Protein AF-A0A522X1L7-F1 (afdb_monomer)

Structure (mmCIF, N/CA/C/O backbone):
data_AF-A0A522X1L7-F1
#
_entry.id   AF-A0A522X1L7-F1
#
loop_
_atom_site.group_PDB
_atom_site.id
_atom_site.type_symbol
_atom_site.label_atom_id
_atom_site.label_alt_id
_atom_site.label_comp_id
_atom_site.label_asym_id
_atom_site.label_entity_id
_atom_site.label_seq_id
_atom_site.pdbx_PDB_ins_code
_atom_site.Cartn_x
_atom_site.Cartn_y
_atom_site.Cartn_z
_atom_site.occupancy
_atom_site.B_iso_or_equiv
_atom_site.auth_seq_id
_atom_site.auth_comp_id
_atom_site.auth_asym_id
_atom_site.auth_atom_id
_atom_site.pdbx_PDB_model_num
ATOM 1 N N . MET A 1 1 ? 95.279 57.327 -32.685 1.00 38.91 1 MET A N 1
ATOM 2 C CA . MET A 1 1 ? 94.014 57.671 -33.365 1.00 38.91 1 MET A CA 1
ATOM 3 C C . MET A 1 1 ? 93.630 56.510 -34.274 1.00 38.91 1 MET A C 1
ATOM 5 O O . MET A 1 1 ? 94.029 56.497 -35.423 1.00 38.91 1 MET A O 1
ATOM 9 N N . GLN A 1 2 ? 92.960 55.492 -33.728 1.00 38.50 2 GLN A N 1
ATOM 10 C CA . GLN A 1 2 ? 92.286 54.417 -34.475 1.00 38.50 2 GLN A CA 1
ATOM 11 C C . GLN A 1 2 ? 91.408 53.648 -33.470 1.00 38.50 2 GLN A C 1
ATOM 13 O O . GLN A 1 2 ? 91.740 52.567 -33.009 1.00 38.50 2 GLN A O 1
ATOM 18 N N . VAL A 1 3 ? 90.309 54.286 -33.058 1.00 41.00 3 VAL A N 1
ATOM 19 C CA . VAL A 1 3 ? 89.196 53.665 -32.304 1.00 41.00 3 VAL A CA 1
ATOM 20 C C . VAL A 1 3 ? 87.968 53.550 -33.232 1.00 41.00 3 VAL A C 1
ATOM 22 O O . VAL A 1 3 ? 86.832 53.504 -32.792 1.00 41.00 3 VAL A O 1
ATOM 25 N N . ALA A 1 4 ? 88.178 53.525 -34.553 1.00 45.78 4 ALA A N 1
ATOM 26 C CA . ALA A 1 4 ? 87.103 53.666 -35.540 1.00 45.78 4 ALA A CA 1
ATOM 27 C C . ALA A 1 4 ? 86.711 52.366 -36.278 1.00 45.78 4 ALA A C 1
ATOM 29 O O . ALA A 1 4 ? 85.827 52.420 -37.121 1.00 45.78 4 ALA A O 1
ATOM 30 N N . SER A 1 5 ? 87.320 51.204 -35.993 1.00 51.44 5 SER A N 1
ATOM 31 C CA . SER A 1 5 ? 87.037 49.957 -36.739 1.00 51.44 5 SER A CA 1
ATOM 32 C C . SER A 1 5 ? 86.144 48.940 -36.017 1.00 51.44 5 SER A C 1
ATOM 34 O O . SER A 1 5 ? 85.614 48.047 -36.667 1.00 51.44 5 SER A O 1
ATOM 36 N N . ALA A 1 6 ? 85.925 49.072 -34.703 1.00 44.75 6 ALA A N 1
ATOM 37 C CA . ALA A 1 6 ? 85.001 48.203 -33.963 1.00 44.75 6 ALA A CA 1
ATOM 38 C C . ALA A 1 6 ? 83.532 48.662 -34.075 1.00 44.75 6 ALA A C 1
ATOM 40 O O . ALA A 1 6 ? 82.625 47.841 -33.986 1.00 44.75 6 ALA A O 1
ATOM 41 N N . GLY A 1 7 ? 83.297 49.960 -34.309 1.00 42.00 7 GLY A N 1
ATOM 42 C CA . GLY A 1 7 ? 81.951 50.522 -34.463 1.00 42.00 7 GLY A CA 1
ATOM 43 C C . GLY A 1 7 ? 81.277 50.171 -35.793 1.00 42.00 7 GLY A C 1
ATOM 44 O O . GLY A 1 7 ? 80.068 49.995 -35.816 1.00 42.00 7 GLY A O 1
ATOM 45 N N . ALA A 1 8 ? 82.048 50.009 -36.876 1.00 49.66 8 ALA A N 1
ATOM 46 C CA . ALA A 1 8 ? 81.509 49.688 -38.202 1.00 49.66 8 ALA A CA 1
ATOM 47 C C . ALA A 1 8 ? 81.022 48.230 -38.300 1.00 49.66 8 ALA A C 1
ATOM 49 O O . ALA A 1 8 ? 79.898 47.991 -38.705 1.00 49.66 8 ALA A O 1
ATOM 50 N N . ALA A 1 9 ? 81.807 47.260 -37.814 1.00 49.59 9 ALA A N 1
ATOM 51 C CA . ALA A 1 9 ? 81.417 45.845 -37.838 1.00 49.59 9 ALA A CA 1
ATOM 52 C C . ALA A 1 9 ? 80.253 45.508 -36.881 1.00 49.59 9 ALA A C 1
ATOM 54 O O . ALA A 1 9 ? 79.495 44.574 -37.132 1.00 49.59 9 ALA A O 1
ATOM 55 N N . ALA A 1 10 ? 80.111 46.255 -35.779 1.00 49.34 10 ALA A N 1
ATOM 56 C CA . ALA A 1 10 ? 78.959 46.138 -34.886 1.00 49.34 10 ALA A CA 1
ATOM 57 C C . ALA A 1 10 ? 77.69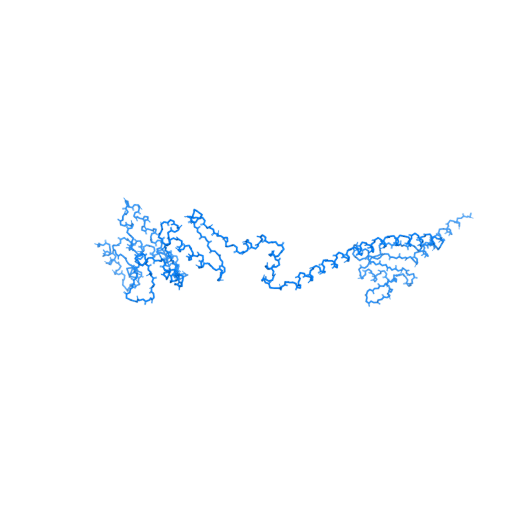8 46.756 -35.511 1.00 49.34 10 ALA A C 1
ATOM 59 O O . ALA A 1 10 ? 76.634 46.154 -35.411 1.00 49.34 10 ALA A O 1
ATOM 60 N N . ALA A 1 11 ? 77.834 47.893 -36.204 1.00 52.69 11 ALA A N 1
ATOM 61 C CA . ALA A 1 11 ? 76.745 48.514 -36.953 1.00 52.69 11 ALA A CA 1
ATOM 62 C C . ALA A 1 11 ? 76.277 47.630 -38.123 1.00 52.69 11 ALA A C 1
ATOM 64 O O . ALA A 1 11 ? 75.082 47.400 -38.242 1.00 52.69 11 ALA A O 1
ATOM 65 N N . ASP A 1 12 ? 77.194 47.036 -38.895 1.00 53.25 12 ASP A N 1
ATOM 66 C CA . ASP A 1 12 ? 76.864 46.136 -40.013 1.00 53.25 12 ASP A CA 1
ATOM 67 C C . ASP A 1 12 ? 76.157 44.849 -39.538 1.00 53.25 12 ASP A C 1
ATOM 69 O O . ASP A 1 12 ? 75.239 44.346 -40.185 1.00 53.25 12 ASP A O 1
ATOM 73 N N . ALA A 1 13 ? 76.555 44.301 -38.383 1.00 53.25 13 ALA A N 1
ATOM 74 C CA . ALA A 1 13 ? 75.902 43.132 -37.790 1.00 53.25 13 ALA A CA 1
ATOM 75 C C . ALA A 1 13 ? 74.529 43.467 -37.180 1.00 53.25 13 ALA A C 1
ATOM 77 O O . ALA A 1 13 ? 73.620 42.635 -37.207 1.00 53.25 13 ALA A O 1
ATOM 78 N N . GLU A 1 14 ? 74.372 44.671 -36.629 1.00 54.31 14 GLU A N 1
ATOM 79 C CA . GLU A 1 14 ? 73.109 45.173 -36.089 1.00 54.31 14 GLU A CA 1
ATOM 80 C C . GLU A 1 14 ? 72.122 45.535 -37.211 1.00 54.31 14 GLU A C 1
ATOM 82 O O . GLU A 1 14 ? 70.938 45.215 -37.103 1.00 54.31 14 GLU A O 1
ATOM 87 N N . GLU A 1 15 ? 72.616 46.077 -38.327 1.00 55.53 15 GLU A N 1
ATOM 88 C CA . GLU A 1 15 ? 71.862 46.355 -39.552 1.00 55.53 15 GLU A CA 1
ATOM 89 C C . GLU A 1 15 ? 71.425 45.055 -40.244 1.00 55.53 15 GLU A C 1
ATOM 91 O O . GLU A 1 15 ? 70.236 44.875 -40.500 1.00 55.53 15 GLU A O 1
ATOM 96 N N . ALA A 1 16 ? 72.317 44.070 -40.400 1.00 56.75 16 ALA A N 1
ATOM 97 C CA . ALA A 1 16 ? 71.961 42.747 -40.927 1.00 56.75 16 ALA A CA 1
ATOM 98 C C . ALA A 1 16 ? 70.971 41.985 -40.017 1.00 56.75 16 ALA A C 1
ATOM 100 O O . ALA A 1 16 ? 70.083 41.271 -40.495 1.00 56.75 16 ALA A O 1
ATOM 101 N N . ALA A 1 17 ? 71.078 42.141 -38.692 1.00 56.12 17 ALA A N 1
ATOM 102 C CA . ALA A 1 17 ? 70.116 41.580 -37.743 1.00 56.12 17 ALA A CA 1
ATOM 103 C C . ALA A 1 17 ? 68.762 42.315 -37.770 1.00 56.12 17 ALA A C 1
ATOM 105 O O . ALA A 1 17 ? 67.723 41.684 -37.550 1.00 56.12 17 ALA A O 1
ATOM 106 N N . ALA A 1 18 ? 68.750 43.624 -38.038 1.00 57.66 18 ALA A N 1
ATOM 107 C CA . ALA A 1 18 ? 67.535 44.407 -38.244 1.00 57.66 18 ALA A CA 1
ATOM 108 C C . ALA A 1 18 ? 66.828 44.004 -39.550 1.00 57.66 18 ALA A C 1
ATOM 110 O O . ALA A 1 18 ? 65.626 43.736 -39.534 1.00 57.66 18 ALA A O 1
ATOM 111 N N . GLU A 1 19 ? 67.577 43.821 -40.638 1.00 56.03 19 GLU A N 1
ATOM 112 C CA . GLU A 1 19 ? 67.065 43.361 -41.935 1.00 56.03 19 GLU A CA 1
ATOM 113 C C . GLU A 1 19 ? 66.496 41.931 -41.857 1.00 56.03 19 GLU A C 1
ATOM 115 O O . GLU A 1 19 ? 65.388 41.653 -42.321 1.00 56.03 19 GLU A O 1
ATOM 120 N N . ALA A 1 20 ? 67.183 41.018 -41.157 1.00 56.69 20 ALA A N 1
ATOM 121 C CA . ALA A 1 20 ? 66.689 39.659 -40.918 1.00 56.69 20 ALA A CA 1
ATOM 122 C C . ALA A 1 20 ? 65.401 39.628 -40.069 1.00 56.69 20 ALA A C 1
ATOM 124 O O . ALA A 1 20 ? 64.564 38.733 -40.223 1.00 56.69 20 ALA A O 1
ATOM 125 N N . ARG A 1 21 ? 65.209 40.610 -39.176 1.00 57.25 21 ARG A N 1
ATOM 126 C CA . ARG A 1 21 ? 63.968 40.779 -38.402 1.00 57.25 21 ARG A CA 1
ATOM 127 C C . ARG A 1 21 ? 62.838 41.350 -39.253 1.00 57.25 21 ARG A C 1
ATOM 129 O O . ARG A 1 21 ? 61.688 40.973 -39.000 1.00 57.25 21 ARG A O 1
ATOM 136 N N . ALA A 1 22 ? 63.147 42.193 -40.239 1.00 55.69 22 ALA A N 1
ATOM 137 C CA . ALA A 1 22 ? 62.169 42.870 -41.082 1.00 55.69 22 ALA A CA 1
ATOM 138 C C . ALA A 1 22 ? 61.322 41.899 -41.915 1.00 55.69 22 ALA A C 1
ATOM 140 O O . ALA A 1 22 ? 60.156 42.195 -42.129 1.00 55.69 22 ALA A O 1
ATOM 141 N N . HIS A 1 23 ? 61.851 40.732 -42.315 1.00 56.19 23 HIS A N 1
ATOM 142 C CA . HIS A 1 23 ? 61.155 39.762 -43.189 1.00 56.19 23 HIS A CA 1
ATOM 143 C C . HIS A 1 23 ? 60.874 38.396 -42.533 1.00 56.19 23 HIS A C 1
ATOM 145 O O . HIS A 1 23 ? 60.572 37.406 -43.201 1.00 56.19 23 HIS A O 1
ATOM 151 N N . ALA A 1 24 ? 60.994 38.313 -41.210 1.00 65.56 24 ALA A N 1
ATOM 152 C CA . ALA A 1 24 ? 60.848 37.061 -40.477 1.00 65.56 24 ALA A CA 1
ATOM 153 C C . ALA A 1 24 ? 59.374 36.704 -40.192 1.00 65.56 24 ALA A C 1
ATOM 155 O O . ALA A 1 24 ? 58.547 37.568 -39.878 1.00 65.56 24 ALA A O 1
ATOM 156 N N . ALA A 1 25 ? 59.057 35.407 -40.215 1.00 71.31 25 ALA A N 1
ATOM 157 C CA . ALA A 1 25 ? 57.752 34.918 -39.783 1.00 71.31 25 ALA A CA 1
ATOM 158 C C . ALA A 1 25 ? 57.596 35.088 -38.260 1.00 71.31 25 ALA A C 1
ATOM 160 O O . ALA A 1 25 ? 58.555 34.976 -37.487 1.00 71.31 25 ALA A O 1
ATOM 161 N N . ARG A 1 26 ? 56.374 35.390 -37.822 1.00 75.19 26 ARG A N 1
ATOM 162 C CA . ARG A 1 26 ? 55.978 35.575 -36.424 1.00 75.19 26 ARG A CA 1
ATOM 163 C C . ARG A 1 26 ? 54.955 34.523 -36.054 1.00 75.19 26 ARG A C 1
ATOM 165 O O . ARG A 1 26 ? 53.934 34.387 -36.727 1.00 75.19 26 ARG A O 1
ATOM 172 N N . PHE A 1 27 ? 55.215 33.818 -34.961 1.00 72.81 27 PHE A N 1
ATOM 173 C CA . PHE A 1 27 ? 54.229 32.929 -34.362 1.00 72.81 27 PHE A CA 1
ATOM 174 C C . PHE A 1 27 ? 53.376 33.742 -33.395 1.00 72.81 27 PHE A C 1
ATOM 176 O O . PHE A 1 27 ? 53.899 34.362 -32.465 1.00 72.81 27 PHE A O 1
ATOM 183 N N . LEU A 1 28 ? 52.076 33.797 -33.663 1.00 75.25 28 LEU A N 1
ATOM 184 C CA . LEU A 1 28 ? 51.112 34.535 -32.865 1.00 75.25 28 LEU A CA 1
ATOM 185 C C . LEU A 1 28 ? 50.310 33.559 -32.006 1.00 75.25 28 LEU A C 1
ATOM 187 O O . LEU A 1 28 ? 49.754 32.565 -32.489 1.00 75.25 28 LEU A O 1
ATOM 191 N N . ARG A 1 29 ? 50.208 33.886 -30.721 1.00 76.69 29 ARG A N 1
ATOM 192 C CA . ARG A 1 29 ? 49.367 33.171 -29.766 1.00 76.69 29 ARG A CA 1
ATOM 193 C C . ARG A 1 29 ? 48.167 33.992 -29.366 1.00 76.69 29 ARG A C 1
ATOM 195 O O . ARG A 1 29 ? 48.248 35.212 -29.223 1.00 76.69 29 ARG A O 1
ATOM 202 N N . ARG A 1 30 ? 47.078 33.284 -29.095 1.00 75.44 30 ARG A N 1
ATOM 203 C CA . ARG A 1 30 ? 45.911 33.822 -28.405 1.00 75.44 30 ARG A CA 1
ATOM 204 C C . ARG A 1 30 ? 45.761 33.032 -27.113 1.00 75.44 30 ARG A C 1
ATOM 206 O O . ARG A 1 30 ? 45.707 31.804 -27.135 1.00 75.44 30 ARG A O 1
ATOM 213 N N . SER A 1 31 ? 45.757 33.716 -25.969 1.00 69.75 31 SER A N 1
ATOM 214 C CA . SER A 1 31 ? 45.885 33.057 -24.657 1.00 69.75 31 SER A CA 1
ATOM 215 C C . SER A 1 31 ? 47.160 32.183 -24.584 1.00 69.75 31 SER A C 1
ATOM 217 O O . SER A 1 31 ? 48.250 32.700 -24.833 1.00 69.75 31 SER A O 1
ATOM 219 N N . ARG A 1 32 ? 47.067 30.893 -24.234 1.00 61.28 32 ARG A N 1
ATOM 220 C CA . ARG A 1 32 ? 48.214 29.978 -24.046 1.00 61.28 32 ARG A CA 1
ATOM 221 C C . ARG A 1 32 ? 48.593 29.138 -25.271 1.00 61.28 32 ARG A C 1
ATOM 223 O O . ARG A 1 32 ? 49.530 28.354 -25.169 1.00 61.28 32 ARG A O 1
ATOM 230 N N . HIS A 1 33 ? 47.879 29.260 -26.392 1.00 62.06 33 HIS A N 1
ATOM 231 C CA . HIS A 1 33 ? 48.118 28.416 -27.563 1.00 62.06 33 HIS A CA 1
ATOM 232 C C . HIS A 1 33 ? 48.580 29.244 -28.760 1.00 62.06 33 HIS A C 1
ATOM 234 O O . HIS A 1 33 ? 47.872 30.176 -29.166 1.00 62.06 33 HIS A O 1
ATOM 240 N N . PRO A 1 34 ? 49.728 28.903 -29.361 1.00 69.31 34 PRO A N 1
ATOM 241 C CA . PRO A 1 34 ? 50.092 29.475 -30.632 1.00 69.31 34 PRO A CA 1
ATOM 242 C C . PRO A 1 34 ? 49.325 28.782 -31.754 1.00 69.31 34 PRO A C 1
ATOM 244 O O . PRO A 1 34 ? 49.450 27.579 -31.981 1.00 69.31 34 PRO A O 1
ATOM 247 N N . ILE A 1 35 ? 48.492 29.555 -32.434 1.00 76.88 35 ILE A N 1
ATOM 248 C CA . ILE A 1 35 ? 47.518 29.038 -33.403 1.00 76.88 35 ILE A CA 1
ATOM 249 C C . ILE A 1 35 ? 47.559 29.805 -34.723 1.00 76.88 35 ILE A C 1
ATOM 251 O O . ILE A 1 35 ? 46.741 29.553 -35.604 1.00 76.88 35 ILE A O 1
ATOM 255 N N . HIS A 1 36 ? 48.467 30.776 -34.856 1.00 79.94 36 HIS A N 1
ATOM 256 C CA . HIS A 1 36 ? 48.463 31.685 -35.988 1.00 79.94 36 HIS A CA 1
ATOM 257 C C . HIS A 1 36 ? 49.869 32.142 -36.383 1.00 79.94 36 HIS A C 1
ATOM 259 O O . HIS A 1 36 ? 50.787 32.170 -35.564 1.00 79.94 36 HIS A O 1
ATOM 265 N N . VAL A 1 37 ? 50.039 32.493 -37.656 1.00 80.44 37 VAL A N 1
ATOM 266 C CA . VAL A 1 37 ? 51.308 32.941 -38.239 1.00 80.44 37 VAL A CA 1
ATOM 267 C C . VAL A 1 37 ? 51.064 34.230 -39.005 1.00 80.44 37 VAL A C 1
ATOM 269 O O . VAL A 1 37 ? 50.071 34.352 -39.717 1.00 80.44 37 VAL A O 1
ATOM 272 N N . GLY A 1 38 ? 51.998 35.166 -38.893 1.00 81.75 38 GLY A N 1
ATOM 273 C CA . GLY A 1 38 ? 52.044 36.342 -39.749 1.00 81.75 38 GLY A CA 1
ATOM 274 C C . GLY A 1 38 ? 53.469 36.692 -40.146 1.00 81.75 38 GLY A C 1
ATOM 275 O O . GLY A 1 38 ? 54.428 36.156 -39.593 1.00 81.75 38 GLY A O 1
ATOM 276 N N . VAL A 1 39 ? 53.616 37.587 -41.111 1.00 80.00 39 VAL A N 1
ATOM 277 C CA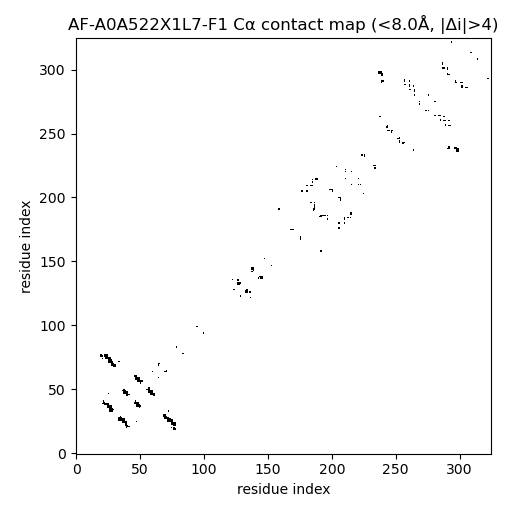 . VAL A 1 39 ? 54.911 38.107 -41.555 1.00 80.00 39 VAL A CA 1
ATOM 278 C C . VAL A 1 39 ? 55.069 39.499 -40.974 1.00 80.00 39 VAL A C 1
ATOM 280 O O . VAL A 1 39 ? 54.171 40.328 -41.106 1.00 80.00 39 VAL A O 1
ATOM 283 N N . TRP A 1 40 ? 56.177 39.754 -40.283 1.00 81.06 40 TRP A N 1
ATOM 284 C CA . TRP A 1 40 ? 56.472 41.118 -39.858 1.00 81.06 40 TRP A CA 1
ATOM 285 C C . TRP A 1 40 ? 56.821 41.959 -41.081 1.00 81.06 40 TRP A C 1
ATOM 287 O O . TRP A 1 40 ? 57.516 41.468 -41.961 1.00 81.06 40 TRP A O 1
ATOM 297 N N . LEU A 1 41 ? 56.339 43.195 -41.129 1.00 78.06 41 LEU A N 1
ATOM 298 C CA . LEU A 1 41 ? 56.748 44.192 -42.108 1.00 78.06 41 LEU A CA 1
ATOM 299 C C . LEU A 1 41 ? 57.194 45.435 -41.352 1.00 78.06 41 LEU A C 1
ATOM 301 O O . LEU A 1 41 ? 56.471 45.926 -40.480 1.00 78.06 41 LEU A O 1
ATOM 305 N N . ASP A 1 42 ? 58.365 45.954 -41.704 1.00 75.62 42 ASP A N 1
ATOM 306 C CA . ASP A 1 42 ? 58.888 47.194 -41.138 1.00 75.62 42 ASP A CA 1
ATOM 307 C C . ASP A 1 42 ? 58.360 48.417 -41.906 1.00 75.62 42 ASP A C 1
ATOM 309 O O . ASP A 1 42 ? 59.088 49.133 -42.586 1.00 75.62 42 ASP A O 1
ATOM 313 N N . VAL A 1 43 ? 57.038 48.600 -41.863 1.00 69.88 43 VAL A N 1
ATOM 314 C CA . VAL A 1 43 ? 56.327 49.708 -42.518 1.00 69.88 43 VAL A CA 1
ATOM 315 C C . VAL A 1 43 ? 55.657 50.559 -41.440 1.00 69.88 43 VAL A C 1
ATOM 317 O O . VAL A 1 43 ? 54.993 50.022 -40.553 1.00 69.88 43 VAL A O 1
ATOM 320 N N . ASP A 1 44 ? 55.859 51.879 -41.486 1.00 68.19 44 ASP A N 1
ATOM 321 C CA . ASP A 1 44 ? 55.256 52.880 -40.587 1.00 68.19 44 ASP A CA 1
ATOM 322 C C . ASP A 1 44 ? 55.400 52.584 -39.078 1.00 68.19 44 ASP A C 1
ATOM 324 O O . ASP A 1 44 ? 54.486 52.805 -38.272 1.00 68.19 44 ASP A O 1
ATOM 328 N N . GLY A 1 45 ? 56.576 52.093 -38.675 1.00 70.12 45 GLY A N 1
ATOM 329 C CA . GLY A 1 45 ? 56.892 51.739 -37.285 1.00 70.12 45 GLY A CA 1
ATOM 330 C C . GLY A 1 45 ? 56.609 50.278 -36.923 1.00 70.12 45 GLY A C 1
ATOM 331 O O . GLY A 1 45 ? 56.680 49.924 -35.745 1.00 70.12 45 GLY A O 1
ATOM 332 N N . GLY A 1 46 ? 56.313 49.443 -37.922 1.00 80.44 46 GLY A N 1
ATOM 333 C CA . GLY A 1 46 ? 56.329 47.992 -37.814 1.00 80.44 46 GLY A CA 1
ATOM 334 C C . GLY A 1 46 ? 54.990 47.360 -37.431 1.00 80.44 46 GLY A C 1
ATOM 335 O O . GLY A 1 46 ? 54.247 47.845 -36.571 1.00 80.44 46 GLY A O 1
ATOM 336 N N . GLY A 1 47 ? 54.681 46.230 -38.062 1.00 81.75 47 GLY A N 1
ATOM 337 C CA . GLY A 1 47 ? 53.472 45.460 -37.784 1.00 81.75 47 GLY A CA 1
ATOM 338 C C . GLY A 1 47 ? 53.496 44.077 -38.419 1.00 81.75 47 GLY A C 1
ATOM 339 O O . GLY A 1 47 ? 54.453 43.698 -39.089 1.00 81.75 47 GLY A O 1
ATOM 340 N N . VAL A 1 48 ? 52.439 43.301 -38.199 1.00 86.31 48 VAL A N 1
ATOM 341 C CA . VAL A 1 48 ? 52.296 41.950 -38.744 1.00 86.31 48 VAL A CA 1
ATOM 342 C C . VAL A 1 48 ? 51.232 41.947 -39.834 1.00 86.31 48 VAL A C 1
ATOM 344 O O . VAL A 1 48 ? 50.079 42.305 -39.596 1.00 86.31 48 VAL A O 1
ATOM 347 N N . LEU A 1 49 ? 51.619 41.491 -41.022 1.00 84.19 49 LEU A N 1
ATOM 348 C CA . LEU A 1 49 ? 50.705 41.100 -42.083 1.00 84.19 49 LEU A CA 1
ATOM 349 C C . LEU A 1 49 ? 50.281 39.645 -41.852 1.00 84.19 49 LEU A C 1
ATOM 351 O O . LEU A 1 49 ? 51.121 38.743 -41.834 1.00 84.19 49 LEU A O 1
ATOM 355 N N . HIS A 1 50 ? 48.991 39.398 -41.656 1.00 85.50 50 HIS A N 1
ATOM 356 C CA . HIS A 1 50 ? 48.466 38.056 -41.406 1.00 85.50 50 HIS A CA 1
ATOM 357 C C . HIS A 1 50 ? 47.047 37.899 -41.959 1.00 85.50 50 HIS A C 1
ATOM 359 O O . HIS A 1 50 ? 46.414 38.873 -42.357 1.00 85.50 50 HIS A O 1
ATOM 365 N N . CYS A 1 51 ? 46.550 36.665 -42.033 1.00 80.25 51 CYS A N 1
ATOM 366 C CA . CYS A 1 51 ? 45.211 36.395 -42.554 1.00 80.25 51 CYS A CA 1
ATOM 367 C C . CYS A 1 51 ? 44.222 36.233 -41.397 1.00 80.25 51 CYS A C 1
ATOM 369 O O . CYS A 1 51 ? 44.262 35.234 -40.687 1.00 80.25 51 CYS A O 1
ATOM 371 N N . ALA A 1 52 ? 43.330 37.195 -41.197 1.00 76.19 52 ALA A N 1
ATOM 372 C CA . ALA A 1 52 ? 42.294 37.115 -40.178 1.00 76.19 52 ALA A CA 1
ATOM 373 C C . ALA A 1 52 ? 41.026 36.457 -40.744 1.00 76.19 52 ALA A C 1
ATOM 375 O O . ALA A 1 52 ? 40.544 36.811 -41.823 1.00 76.19 52 ALA A O 1
ATOM 376 N N . GLU A 1 53 ? 40.465 35.504 -39.999 1.00 68.00 53 GLU A N 1
ATOM 377 C CA . GLU A 1 53 ? 39.220 34.829 -40.370 1.00 68.00 53 GLU A CA 1
ATOM 378 C C . GLU A 1 53 ? 38.088 35.852 -40.574 1.00 68.00 53 GLU A C 1
ATOM 380 O O . GLU A 1 53 ? 37.866 36.730 -39.741 1.00 68.00 53 GLU A O 1
ATOM 385 N N . GLY A 1 54 ? 37.411 35.777 -41.723 1.00 75.06 54 GLY A N 1
ATOM 386 C CA . GLY A 1 54 ? 36.346 36.703 -42.124 1.00 75.06 54 GLY A CA 1
ATOM 387 C C . GLY A 1 54 ? 36.810 38.027 -42.749 1.00 75.06 54 GLY A C 1
ATOM 388 O O . GLY A 1 54 ? 36.076 38.581 -43.561 1.00 75.06 54 GLY A O 1
ATOM 389 N N . ALA A 1 55 ? 38.017 38.515 -42.440 1.00 75.56 55 ALA A N 1
ATOM 390 C CA . ALA A 1 55 ? 38.543 39.786 -42.961 1.00 75.56 55 ALA A CA 1
ATOM 391 C C . ALA A 1 55 ? 39.595 39.621 -44.075 1.00 75.56 55 ALA A C 1
ATOM 393 O O . ALA A 1 55 ? 39.870 40.569 -44.809 1.00 75.56 55 ALA A O 1
ATOM 394 N N . GLY A 1 56 ? 40.173 38.426 -44.225 1.00 79.06 56 GLY A N 1
ATOM 395 C CA . GLY A 1 56 ? 41.224 38.161 -45.207 1.00 79.06 56 GLY A CA 1
ATOM 396 C C . GLY A 1 56 ? 42.587 38.689 -44.753 1.00 79.06 56 GLY A C 1
ATOM 397 O O . GLY A 1 56 ? 42.914 38.652 -43.569 1.00 79.06 56 GLY A O 1
ATOM 398 N N . VAL A 1 57 ? 43.416 39.143 -45.696 1.00 80.38 57 VAL A N 1
ATOM 399 C CA . VAL A 1 57 ? 44.775 39.622 -45.400 1.00 80.38 57 VAL A CA 1
ATOM 400 C C . VAL A 1 57 ? 44.713 41.016 -44.782 1.00 80.38 57 VAL A C 1
ATOM 402 O O . VAL A 1 57 ? 44.256 41.964 -45.415 1.00 80.38 57 VAL A O 1
ATOM 405 N N . VAL A 1 58 ? 45.202 41.138 -43.552 1.00 84.94 58 VAL A N 1
ATOM 406 C CA . VAL A 1 58 ? 45.192 42.377 -42.774 1.00 84.94 58 VAL A CA 1
ATOM 407 C C . VAL A 1 58 ? 46.590 42.697 -42.258 1.00 84.94 58 VAL A C 1
ATOM 409 O O . VAL A 1 58 ? 47.356 41.807 -41.888 1.00 84.94 58 VAL A O 1
ATOM 412 N N . PHE A 1 59 ? 46.918 43.987 -42.224 1.00 86.75 59 PHE A N 1
ATOM 413 C CA . PHE A 1 59 ? 48.113 44.498 -41.562 1.00 86.75 59 PHE A CA 1
ATOM 414 C C . PHE A 1 59 ? 47.715 45.114 -40.224 1.00 86.75 59 PHE A C 1
ATOM 416 O O . PHE A 1 59 ? 46.859 45.999 -40.175 1.00 86.75 59 PHE A O 1
ATOM 423 N N . GLN A 1 60 ? 48.324 44.645 -39.139 1.00 86.88 60 GLN A N 1
ATOM 424 C CA . GLN A 1 60 ? 48.065 45.152 -37.798 1.00 86.88 60 GLN A CA 1
ATOM 425 C C . GLN A 1 60 ? 49.371 45.522 -37.102 1.00 86.88 60 GLN A C 1
ATOM 427 O O . GLN A 1 60 ? 50.321 44.741 -37.060 1.00 86.88 60 GLN A O 1
ATOM 432 N N . ARG A 1 61 ? 49.399 46.715 -36.510 1.00 86.44 61 ARG A N 1
ATOM 433 C CA . ARG A 1 61 ? 50.484 47.149 -35.626 1.00 86.44 61 ARG A CA 1
ATOM 434 C C . ARG A 1 61 ? 50.449 46.356 -34.313 1.00 86.44 61 ARG A C 1
ATOM 436 O O . ARG A 1 61 ? 49.419 45.794 -33.938 1.00 86.44 61 ARG A O 1
ATOM 443 N N . SER A 1 62 ? 51.575 46.304 -33.604 1.00 81.50 62 SER A N 1
ATOM 444 C CA . SER A 1 62 ? 51.722 45.514 -32.367 1.00 81.50 62 SER A CA 1
ATOM 445 C C . SER A 1 62 ? 50.709 45.866 -31.272 1.00 81.50 62 SER A C 1
ATOM 447 O O . SER A 1 62 ? 50.239 44.984 -30.555 1.00 81.50 62 SER A O 1
ATOM 449 N N . ASP A 1 63 ? 50.353 47.142 -31.155 1.00 82.44 63 ASP A N 1
ATOM 450 C CA . ASP A 1 63 ? 49.330 47.651 -30.239 1.00 82.44 63 ASP A CA 1
ATOM 451 C C . ASP A 1 63 ? 47.925 47.157 -30.618 1.00 82.44 63 ASP A C 1
ATOM 453 O O . ASP A 1 63 ? 47.191 46.648 -29.768 1.00 82.44 63 ASP A O 1
ATOM 457 N N . ALA A 1 64 ? 47.579 47.217 -31.905 1.00 82.75 64 ALA A N 1
ATOM 458 C CA . ALA A 1 64 ? 46.323 46.692 -32.430 1.00 82.75 64 ALA A CA 1
ATOM 459 C C . ALA A 1 64 ? 46.222 45.161 -32.287 1.00 82.75 64 ALA A C 1
ATOM 461 O O . ALA A 1 64 ? 45.155 44.643 -31.956 1.00 82.75 64 ALA A O 1
ATOM 462 N N . LEU A 1 65 ? 47.322 44.424 -32.474 1.00 82.81 65 LEU A N 1
ATOM 463 C CA . LEU A 1 65 ? 47.376 42.975 -32.239 1.00 82.81 65 LEU A CA 1
ATOM 464 C C . LEU A 1 65 ? 47.099 42.633 -30.772 1.00 82.81 65 LEU A C 1
ATOM 466 O O . LEU A 1 65 ? 46.265 41.770 -30.488 1.00 82.81 65 LEU A O 1
ATOM 470 N N . ALA A 1 66 ? 47.749 43.345 -29.847 1.00 80.81 66 ALA A N 1
ATOM 471 C CA . ALA A 1 66 ? 47.569 43.150 -28.412 1.00 80.81 66 ALA A CA 1
ATOM 472 C C . ALA A 1 66 ? 46.128 43.438 -27.964 1.00 80.81 66 ALA A C 1
ATOM 474 O O . ALA A 1 66 ? 45.550 42.649 -27.215 1.00 80.81 66 ALA A O 1
ATOM 475 N N . LEU A 1 67 ? 45.514 44.511 -28.479 1.00 82.12 67 LEU A N 1
ATOM 476 C CA . LEU A 1 67 ? 44.102 44.843 -28.242 1.00 82.12 67 LEU A CA 1
ATOM 477 C C . LEU A 1 67 ? 43.147 43.743 -28.732 1.00 82.12 67 LEU A C 1
ATOM 479 O O . LEU A 1 67 ? 42.130 43.480 -28.096 1.00 82.12 67 LEU A O 1
ATOM 483 N N . ASN A 1 68 ? 43.501 43.049 -29.815 1.00 77.31 68 ASN A N 1
ATOM 484 C CA . ASN A 1 68 ? 42.747 41.905 -30.336 1.00 77.31 68 ASN A CA 1
ATOM 485 C C . ASN A 1 68 ? 43.092 40.568 -29.640 1.00 77.31 68 ASN A C 1
ATOM 487 O O . ASN A 1 68 ? 42.609 39.499 -30.033 1.00 77.31 68 ASN A O 1
ATOM 491 N N . GLY A 1 69 ? 43.888 40.617 -28.567 1.00 78.44 69 GLY A N 1
ATOM 492 C CA . GLY A 1 69 ? 44.242 39.471 -27.731 1.00 78.44 69 GLY A CA 1
ATOM 493 C C . GLY A 1 69 ? 45.366 38.599 -28.292 1.00 78.44 69 GLY A C 1
ATOM 494 O O . GLY A 1 69 ? 45.552 37.477 -27.812 1.00 78.44 69 GLY A O 1
ATOM 495 N N . TRP A 1 70 ? 46.099 39.089 -29.293 1.00 82.56 70 TRP A N 1
ATOM 496 C CA . TRP A 1 70 ? 47.256 38.409 -29.865 1.00 82.56 70 TRP A CA 1
ATOM 497 C C . TRP A 1 70 ? 48.545 38.821 -29.164 1.00 82.56 70 TRP A C 1
ATOM 499 O O . TRP A 1 70 ? 48.767 39.989 -28.856 1.00 82.56 70 TRP A O 1
ATOM 509 N N . ALA A 1 71 ? 49.432 37.855 -28.955 1.00 79.56 71 ALA A N 1
ATOM 510 C CA . ALA A 1 71 ? 50.799 38.099 -28.518 1.00 79.56 71 ALA A CA 1
ATOM 511 C C . ALA A 1 71 ? 51.781 37.403 -29.463 1.00 79.56 71 ALA A 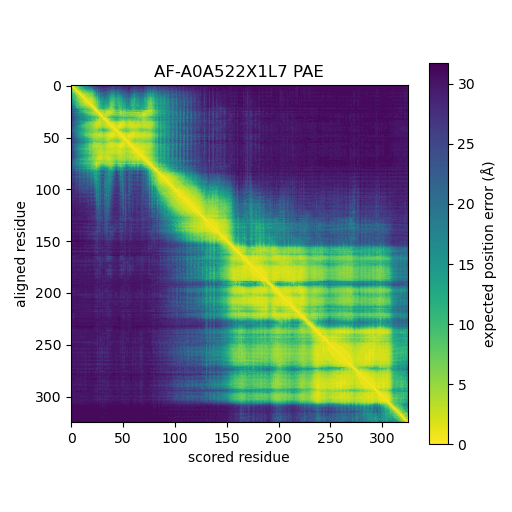C 1
ATOM 513 O O . ALA A 1 71 ? 51.529 36.288 -29.919 1.00 79.56 71 ALA A O 1
ATOM 514 N N . ILE A 1 72 ? 52.909 38.054 -29.742 1.00 80.25 72 ILE A N 1
ATOM 515 C CA . ILE A 1 72 ? 53.999 37.478 -30.533 1.00 80.25 72 ILE A CA 1
ATOM 516 C C . ILE A 1 72 ? 54.814 36.565 -29.611 1.00 80.25 72 ILE A C 1
ATOM 518 O O . ILE A 1 72 ? 55.361 37.028 -28.613 1.00 80.25 72 ILE A O 1
ATOM 522 N N . GLU A 1 73 ? 54.862 35.270 -29.918 1.00 76.06 73 GLU A N 1
ATOM 523 C CA . GLU A 1 73 ? 55.534 34.257 -29.091 1.00 76.06 73 GLU A CA 1
ATOM 524 C C . GLU A 1 73 ? 56.980 33.998 -29.533 1.00 76.06 73 GLU A C 1
ATOM 526 O O . GLU A 1 73 ? 57.835 33.702 -28.703 1.00 76.06 73 GLU A O 1
ATOM 531 N N . GLY A 1 74 ? 57.283 34.157 -30.824 1.00 68.75 74 GLY A N 1
ATOM 532 C CA . GLY A 1 74 ? 58.620 33.889 -31.350 1.00 68.75 74 GLY A CA 1
ATOM 533 C C . GLY A 1 74 ? 58.870 34.458 -32.745 1.00 68.75 74 GLY A C 1
ATOM 534 O O . GLY A 1 74 ? 57.937 34.769 -33.494 1.00 68.75 74 GLY A O 1
ATOM 535 N N . PHE A 1 75 ? 60.158 34.581 -33.072 1.00 72.81 75 PHE A N 1
ATOM 536 C CA . PHE A 1 75 ? 60.688 35.137 -34.317 1.00 72.81 75 PHE A CA 1
ATOM 537 C C . PHE A 1 75 ? 61.421 34.037 -35.087 1.00 72.81 75 PHE A C 1
ATOM 539 O O . PHE A 1 75 ? 62.328 33.413 -34.540 1.00 72.81 75 PHE A O 1
ATOM 546 N N . TYR A 1 76 ? 61.051 33.824 -36.351 1.00 70.50 76 TYR A N 1
ATOM 547 C CA . TYR A 1 76 ? 61.675 32.818 -37.212 1.00 70.50 76 TYR A CA 1
ATOM 548 C C . TYR A 1 76 ? 62.281 33.496 -38.445 1.00 70.50 76 TYR A C 1
ATOM 550 O O . TYR A 1 76 ? 61.522 33.946 -39.312 1.00 70.50 76 TYR A O 1
ATOM 558 N N . PRO A 1 77 ? 63.620 33.622 -38.521 1.00 60.41 77 PRO A N 1
ATOM 559 C CA . PRO A 1 77 ? 64.272 34.255 -39.657 1.00 60.41 77 PRO A CA 1
ATOM 560 C C . PRO A 1 77 ? 64.059 33.442 -40.940 1.00 60.41 77 PRO A C 1
ATOM 562 O O . PRO A 1 77 ? 63.924 32.214 -40.871 1.00 60.41 77 PRO A O 1
ATOM 565 N N . PRO A 1 78 ? 64.021 34.103 -42.111 1.00 60.19 78 PRO A N 1
ATOM 566 C CA . PRO A 1 78 ? 64.041 33.394 -43.380 1.00 60.19 78 PRO A CA 1
ATOM 567 C C . PRO A 1 78 ? 65.304 32.529 -43.463 1.00 60.19 78 PRO A C 1
ATOM 569 O O . PRO A 1 78 ? 66.392 32.946 -43.066 1.00 60.19 78 PRO A O 1
ATOM 572 N N . VAL A 1 79 ? 65.148 31.299 -43.950 1.00 60.56 79 VAL A N 1
ATOM 573 C CA . VAL A 1 79 ? 66.279 30.392 -44.159 1.00 60.56 79 VAL A CA 1
ATOM 574 C C . VAL A 1 79 ? 67.016 30.825 -45.435 1.00 60.56 79 VAL A C 1
ATOM 576 O O . VAL A 1 79 ? 66.343 31.068 -46.440 1.00 60.56 79 VAL A O 1
ATOM 579 N N . PRO A 1 80 ? 68.358 30.920 -45.424 1.00 59.22 80 PRO A N 1
ATOM 580 C CA . PRO A 1 80 ? 69.145 31.240 -46.612 1.00 59.22 80 PRO A CA 1
ATOM 581 C C . PRO A 1 80 ? 68.829 30.323 -47.810 1.00 59.22 80 PRO A C 1
ATOM 583 O O . PRO A 1 80 ? 68.639 29.112 -47.657 1.00 59.22 80 PRO A O 1
ATOM 586 N N . LEU A 1 81 ? 68.741 30.914 -49.011 1.00 53.75 81 LEU A N 1
ATOM 587 C CA . LEU A 1 81 ? 68.329 30.246 -50.261 1.00 53.75 81 LEU A CA 1
ATOM 588 C C . LEU A 1 81 ? 69.233 29.068 -50.668 1.00 53.75 81 LEU A C 1
ATOM 590 O O . LEU A 1 81 ? 68.788 28.162 -51.366 1.00 53.75 81 LEU A O 1
ATOM 594 N N . ASP A 1 82 ? 70.477 29.048 -50.208 1.00 62.31 82 ASP A N 1
ATOM 595 C CA . ASP A 1 82 ? 71.472 27.995 -50.426 1.00 62.31 82 ASP A CA 1
ATOM 596 C C . ASP A 1 82 ? 71.225 26.724 -49.590 1.00 62.31 82 ASP A C 1
ATOM 598 O O . ASP A 1 82 ? 71.694 25.648 -49.960 1.00 62.31 82 ASP A O 1
ATOM 602 N N . VAL A 1 83 ? 70.434 26.807 -48.514 1.00 58.94 83 VAL A N 1
ATOM 603 C CA . VAL A 1 83 ? 70.077 25.663 -47.644 1.00 58.94 83 VAL A CA 1
ATOM 604 C C . VAL A 1 83 ? 68.684 25.095 -47.980 1.00 58.94 83 VAL A C 1
ATOM 606 O O . VAL A 1 83 ? 68.324 23.989 -47.564 1.00 58.94 83 VAL A O 1
ATOM 609 N N . LEU A 1 84 ? 67.893 25.822 -48.776 1.00 55.94 84 LEU A N 1
ATOM 610 C CA . LEU A 1 84 ? 66.510 25.477 -49.124 1.00 55.94 84 LEU A CA 1
ATOM 611 C C . LEU A 1 84 ? 66.386 24.162 -49.909 1.00 55.94 84 LEU A C 1
ATOM 613 O O . LEU A 1 84 ? 65.471 23.392 -49.640 1.00 55.94 84 LEU A O 1
ATOM 617 N N . GLY A 1 85 ? 67.335 23.838 -50.794 1.00 63.88 85 GLY A N 1
ATOM 618 C CA . GLY A 1 85 ? 67.272 22.615 -51.608 1.00 63.88 85 GLY A CA 1
ATOM 619 C C . GLY A 1 85 ? 67.296 21.310 -50.797 1.00 63.88 85 GLY A C 1
ATOM 620 O O . GLY A 1 85 ? 66.536 20.384 -51.083 1.00 63.88 85 GLY A O 1
ATOM 621 N N . GLU A 1 86 ? 68.125 21.237 -49.751 1.00 61.50 86 GLU A N 1
ATOM 622 C CA . GLU A 1 86 ? 68.221 20.055 -48.880 1.00 61.50 86 GLU A CA 1
ATOM 623 C C . GLU A 1 86 ? 67.036 19.993 -47.899 1.00 61.50 86 GLU A C 1
ATOM 625 O O . GLU A 1 86 ? 66.475 18.924 -47.644 1.00 61.50 86 GLU A O 1
ATOM 630 N N . ILE A 1 87 ? 66.590 21.151 -47.397 1.00 60.53 87 ILE A N 1
ATOM 631 C CA . ILE A 1 87 ? 65.427 21.257 -46.506 1.00 60.53 87 ILE A CA 1
ATOM 632 C C . ILE A 1 87 ? 64.131 20.898 -47.235 1.00 60.53 87 ILE A C 1
ATOM 634 O O . ILE A 1 87 ? 63.318 20.168 -46.672 1.00 60.53 87 ILE A O 1
ATOM 638 N N . ASP A 1 88 ? 63.933 21.351 -48.472 1.00 63.91 88 ASP A N 1
ATOM 639 C CA . ASP A 1 88 ? 62.750 21.021 -49.271 1.00 63.91 88 ASP A CA 1
ATOM 640 C C . ASP A 1 88 ? 62.730 19.541 -49.642 1.00 63.91 88 ASP A C 1
ATOM 642 O O . ASP A 1 88 ? 61.679 18.903 -49.574 1.00 63.91 88 ASP A O 1
ATOM 646 N N . ARG A 1 89 ? 63.897 18.948 -49.921 1.00 65.62 89 ARG A N 1
ATOM 647 C CA . ARG A 1 89 ? 64.021 17.504 -50.147 1.00 65.62 89 ARG A CA 1
ATOM 648 C C . ARG A 1 89 ? 63.653 16.701 -48.899 1.00 65.62 89 ARG A C 1
ATOM 650 O O . ARG A 1 89 ? 62.862 15.762 -48.988 1.00 65.62 89 ARG A O 1
ATOM 657 N N . LEU A 1 90 ? 64.184 17.075 -47.733 1.00 63.66 90 LEU A N 1
ATOM 658 C CA . LEU A 1 90 ? 63.877 16.417 -46.459 1.00 63.66 90 LEU A CA 1
ATOM 659 C C . LEU A 1 90 ? 62.423 16.647 -46.023 1.00 63.66 90 LEU A C 1
ATOM 661 O O . LEU A 1 90 ? 61.793 15.723 -45.510 1.00 63.66 90 LEU A O 1
ATOM 665 N N . ARG A 1 91 ? 61.857 17.835 -46.270 1.00 58.28 91 ARG A N 1
ATOM 666 C CA . ARG A 1 91 ? 60.436 18.139 -46.039 1.00 58.28 91 ARG A CA 1
ATOM 667 C C . ARG A 1 91 ? 59.531 17.339 -46.960 1.00 58.28 91 ARG A C 1
ATOM 669 O O . ARG A 1 91 ? 58.566 16.771 -46.464 1.00 58.28 91 ARG A O 1
ATOM 676 N N . ALA A 1 92 ? 59.839 17.244 -48.252 1.00 63.84 92 ALA A N 1
ATOM 677 C CA . ALA A 1 92 ? 59.076 16.437 -49.199 1.00 63.84 92 ALA A CA 1
ATOM 678 C C . ALA A 1 92 ? 59.071 14.959 -48.780 1.00 63.84 92 ALA A C 1
ATOM 680 O O . ALA A 1 92 ? 58.003 14.368 -48.657 1.00 63.84 92 ALA A O 1
ATOM 681 N N . LEU A 1 93 ? 60.237 14.402 -48.432 1.00 66.31 93 LEU A N 1
ATOM 682 C CA . LEU A 1 93 ? 60.369 13.037 -47.902 1.00 66.31 93 LEU A CA 1
ATOM 683 C C . LEU A 1 93 ? 59.609 12.828 -46.583 1.00 66.31 93 LEU A C 1
ATOM 685 O O . LEU A 1 93 ? 59.005 11.776 -46.367 1.00 66.31 93 LEU A O 1
ATOM 689 N N . TRP A 1 94 ? 59.642 13.810 -45.680 1.00 61.56 94 TRP A N 1
ATOM 690 C CA . TRP A 1 94 ? 58.952 13.736 -44.393 1.00 61.56 94 TRP A CA 1
ATOM 691 C C . TRP A 1 94 ? 57.431 13.838 -44.548 1.00 61.56 94 TRP A C 1
ATOM 693 O O . TRP A 1 94 ? 56.703 13.063 -43.924 1.00 61.56 94 TRP A O 1
ATOM 703 N N . ILE A 1 95 ? 56.954 14.746 -45.405 1.00 63.94 95 ILE A N 1
ATOM 704 C CA . ILE A 1 95 ? 55.540 14.893 -45.759 1.00 63.94 95 ILE A CA 1
ATOM 705 C C . ILE A 1 95 ? 55.060 13.614 -46.434 1.00 63.94 95 ILE A C 1
ATOM 707 O O . ILE A 1 95 ? 54.093 13.032 -45.966 1.00 63.94 95 ILE A O 1
ATOM 711 N N . GLU A 1 96 ? 55.753 13.110 -47.452 1.00 69.19 96 GLU A N 1
ATOM 712 C CA . GLU A 1 96 ? 55.359 11.896 -48.170 1.00 69.19 96 GLU A CA 1
ATOM 713 C C . GLU A 1 96 ? 55.264 10.680 -47.235 1.00 69.19 96 GLU A C 1
ATOM 715 O O . GLU A 1 96 ? 54.264 9.963 -47.245 1.00 69.19 96 GLU A O 1
ATOM 720 N N . ARG A 1 97 ? 56.246 10.485 -46.343 1.00 67.12 97 ARG A N 1
ATOM 721 C CA . ARG A 1 97 ? 56.223 9.369 -45.383 1.00 67.12 97 ARG A CA 1
ATOM 722 C C . ARG A 1 97 ? 55.142 9.519 -44.317 1.00 67.12 97 ARG A C 1
ATOM 724 O O . ARG A 1 97 ? 54.413 8.564 -44.053 1.00 67.12 97 ARG A O 1
ATOM 731 N N . ARG A 1 98 ? 55.038 10.686 -43.675 1.00 63.56 98 ARG A N 1
ATOM 732 C CA . ARG A 1 98 ? 54.111 10.890 -42.551 1.00 63.56 98 ARG A CA 1
ATOM 733 C C . ARG A 1 98 ? 52.669 11.043 -43.028 1.00 63.56 98 ARG A C 1
ATOM 735 O O . ARG A 1 98 ? 51.770 10.475 -42.415 1.00 63.56 98 ARG A O 1
ATOM 742 N N . PHE A 1 99 ? 52.454 11.765 -44.124 1.00 63.59 99 PHE A N 1
ATOM 743 C CA . PHE A 1 99 ? 51.149 11.892 -44.767 1.00 63.59 99 PHE A CA 1
ATOM 744 C C . PHE A 1 99 ? 50.727 10.563 -45.394 1.00 63.59 99 PHE A C 1
ATOM 746 O O . PHE A 1 99 ? 49.593 10.148 -45.198 1.00 63.59 99 PHE A O 1
ATOM 753 N N . GLY A 1 100 ? 51.638 9.835 -46.050 1.00 70.88 100 GLY A N 1
ATOM 754 C CA . GLY A 1 100 ? 51.364 8.492 -46.567 1.00 70.88 100 GLY A CA 1
ATOM 755 C C . GLY A 1 100 ? 50.929 7.513 -45.473 1.00 70.88 100 GLY A C 1
ATOM 756 O O . GLY A 1 100 ? 49.917 6.830 -45.628 1.00 70.88 100 GLY A O 1
ATOM 757 N N . ALA A 1 101 ? 51.628 7.496 -44.331 1.00 71.56 101 ALA A N 1
ATOM 758 C CA . ALA A 1 101 ? 51.239 6.688 -43.174 1.00 71.56 101 ALA A CA 1
ATOM 759 C C . ALA A 1 101 ? 49.870 7.106 -42.603 1.00 71.56 101 ALA A C 1
ATOM 761 O O . ALA A 1 101 ? 49.003 6.256 -42.406 1.00 71.56 101 ALA A O 1
ATOM 762 N N . ALA A 1 102 ? 49.636 8.409 -42.414 1.00 67.06 102 ALA A N 1
ATOM 763 C CA . ALA A 1 102 ? 48.361 8.927 -41.916 1.00 67.06 102 ALA A CA 1
ATOM 764 C C . ALA A 1 102 ? 47.188 8.631 -42.870 1.00 67.06 102 ALA A C 1
ATOM 766 O O . ALA A 1 102 ? 46.102 8.265 -42.424 1.00 67.06 102 ALA A O 1
ATOM 767 N N . MET A 1 103 ? 47.399 8.725 -44.186 1.00 73.50 103 MET A N 1
ATOM 768 C CA . MET A 1 103 ? 46.394 8.392 -45.200 1.00 73.50 103 MET A CA 1
ATOM 769 C C . MET A 1 103 ? 46.109 6.889 -45.256 1.00 73.50 103 MET A C 1
ATOM 771 O O . MET A 1 103 ? 44.958 6.491 -45.442 1.00 73.50 103 MET A O 1
ATOM 775 N N . ALA A 1 104 ? 47.121 6.042 -45.049 1.00 76.12 104 ALA A N 1
ATOM 776 C CA . ALA A 1 104 ? 46.932 4.599 -44.939 1.00 76.12 104 ALA A CA 1
ATOM 777 C C . ALA A 1 104 ? 46.103 4.230 -43.694 1.00 76.12 104 ALA A C 1
ATOM 779 O O . ALA A 1 104 ? 45.148 3.454 -43.800 1.00 76.12 104 ALA A O 1
ATOM 780 N N . GLU A 1 105 ? 46.409 4.823 -42.536 1.00 76.06 105 GLU A N 1
ATOM 781 C CA . GLU A 1 105 ? 45.628 4.658 -41.302 1.00 76.06 105 GLU A CA 1
ATOM 782 C C . GLU A 1 105 ? 44.190 5.164 -41.463 1.00 76.06 105 GLU A C 1
ATOM 784 O O . GLU A 1 105 ? 43.240 4.457 -41.110 1.00 76.06 105 GLU A O 1
ATOM 789 N N . HIS A 1 106 ? 44.012 6.342 -42.066 1.00 75.88 106 HIS A N 1
ATOM 790 C CA . HIS A 1 106 ? 42.697 6.899 -42.365 1.00 75.88 106 HIS A CA 1
ATOM 791 C C . HIS A 1 106 ? 41.898 5.983 -43.301 1.00 75.88 106 HIS A C 1
ATOM 793 O O . HIS A 1 106 ? 40.745 5.671 -43.017 1.00 75.88 106 HIS A O 1
ATOM 799 N N . GLY A 1 107 ? 42.518 5.452 -44.358 1.00 82.94 107 GLY A N 1
ATOM 800 C CA . GLY A 1 107 ? 41.873 4.500 -45.264 1.00 82.94 107 GLY A CA 1
ATOM 801 C C . GLY A 1 107 ? 41.445 3.198 -44.575 1.00 82.94 107 GLY A C 1
ATOM 802 O O . GLY A 1 107 ? 40.399 2.635 -44.897 1.00 82.94 107 GLY A O 1
ATOM 803 N N . ILE A 1 108 ? 42.210 2.709 -43.592 1.00 85.25 108 ILE A N 1
ATOM 804 C CA . ILE A 1 108 ? 41.800 1.566 -42.757 1.00 85.25 108 ILE A CA 1
ATOM 805 C C . ILE A 1 108 ? 40.603 1.941 -41.872 1.00 85.25 108 ILE A C 1
ATOM 807 O O . ILE A 1 108 ? 39.664 1.150 -41.748 1.00 85.25 108 ILE A O 1
ATOM 811 N N . ALA A 1 109 ? 40.618 3.129 -41.265 1.00 79.56 109 ALA A N 1
ATOM 812 C CA . ALA A 1 109 ? 39.530 3.612 -40.421 1.00 79.56 109 ALA A CA 1
ATOM 813 C C . ALA A 1 109 ? 38.222 3.797 -41.210 1.00 79.56 109 ALA A C 1
ATOM 815 O O . ALA A 1 109 ? 37.177 3.326 -40.757 1.00 79.56 109 ALA A O 1
ATOM 816 N N . VAL A 1 110 ? 38.290 4.391 -42.406 1.00 85.25 110 VAL A N 1
ATOM 817 C CA . VAL A 1 110 ? 37.149 4.567 -43.318 1.00 85.25 110 VAL A CA 1
ATOM 818 C C . VAL A 1 110 ? 36.559 3.216 -43.709 1.00 85.25 110 VAL A C 1
ATOM 820 O O . VAL A 1 110 ? 35.373 2.995 -43.491 1.00 85.25 110 VAL A O 1
ATOM 823 N N . ARG A 1 111 ? 37.382 2.251 -44.144 1.00 86.88 111 ARG A N 1
ATOM 824 C CA . ARG A 1 111 ? 36.893 0.900 -44.477 1.00 86.88 111 ARG A CA 1
ATOM 825 C C . ARG A 1 111 ? 36.210 0.205 -43.297 1.00 86.88 111 ARG A C 1
ATOM 827 O O . ARG A 1 111 ? 35.189 -0.453 -43.471 1.00 86.88 111 ARG A O 1
ATOM 834 N N . ARG A 1 112 ? 36.741 0.348 -42.075 1.00 86.75 112 ARG A N 1
ATOM 835 C CA . ARG A 1 112 ? 36.095 -0.192 -40.861 1.00 86.75 112 ARG A CA 1
ATOM 836 C C . ARG A 1 112 ? 34.757 0.486 -40.575 1.00 86.75 112 ARG A C 1
ATOM 838 O O . ARG A 1 112 ? 33.835 -0.182 -40.112 1.00 86.75 112 ARG A O 1
ATOM 845 N N . PHE A 1 113 ? 34.657 1.792 -40.804 1.00 83.25 113 PHE A N 1
ATOM 846 C CA . PHE A 1 113 ? 33.410 2.536 -40.659 1.00 83.25 113 PHE A CA 1
ATOM 847 C C . PHE A 1 113 ? 32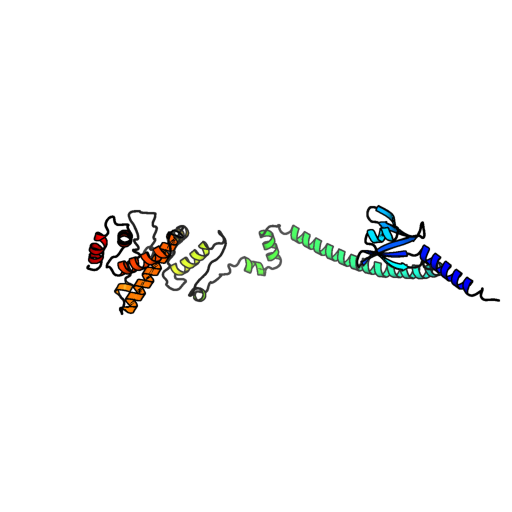.376 2.085 -41.694 1.00 83.25 113 PHE A C 1
ATOM 849 O O . PHE A 1 113 ? 31.276 1.707 -41.306 1.00 83.25 113 PHE A O 1
ATOM 856 N N . GLU A 1 114 ? 32.752 2.008 -42.971 1.00 88.81 114 GLU A N 1
ATOM 857 C CA . GLU A 1 114 ? 31.890 1.518 -44.055 1.00 88.81 114 GLU A CA 1
ATOM 858 C C . GLU A 1 114 ? 31.377 0.101 -43.774 1.00 88.81 114 GLU A C 1
ATOM 860 O O . GLU A 1 114 ? 30.188 -0.168 -43.918 1.00 88.81 114 GLU A O 1
ATOM 865 N N . GLN A 1 115 ? 32.238 -0.797 -43.282 1.00 87.06 115 GLN A N 1
ATOM 866 C CA . GLN A 1 115 ? 31.835 -2.147 -42.876 1.00 87.06 115 GLN A CA 1
ATOM 867 C C . GLN A 1 115 ? 30.831 -2.147 -41.713 1.00 87.06 115 GLN A C 1
ATOM 869 O O . GLN A 1 115 ? 29.893 -2.948 -41.705 1.00 87.06 115 GLN A O 1
ATOM 874 N N . ARG A 1 116 ? 31.008 -1.268 -40.716 1.00 83.44 116 ARG A N 1
ATOM 875 C CA . ARG A 1 116 ? 30.059 -1.132 -39.597 1.00 83.44 116 ARG A CA 1
ATOM 876 C C . ARG A 1 116 ? 28.729 -0.554 -40.060 1.00 83.44 116 ARG A C 1
ATOM 878 O O . ARG A 1 116 ? 27.696 -1.078 -39.657 1.00 83.44 116 ARG A O 1
ATOM 885 N N . GLU A 1 117 ? 28.751 0.470 -40.909 1.00 85.31 117 GLU A N 1
ATOM 886 C CA . GLU A 1 117 ? 27.539 1.084 -41.450 1.00 85.31 117 GLU A CA 1
ATOM 887 C C . GLU A 1 117 ? 26.780 0.128 -42.366 1.00 85.31 117 GLU A C 1
ATOM 889 O O . GLU A 1 117 ? 25.569 0.004 -42.223 1.00 85.31 117 GLU A O 1
ATOM 894 N N . ALA A 1 118 ? 27.469 -0.630 -43.223 1.00 85.81 118 ALA A N 1
ATOM 895 C CA . ALA A 1 118 ? 26.844 -1.670 -44.036 1.00 85.81 118 ALA A CA 1
ATOM 896 C C . ALA A 1 118 ? 26.158 -2.731 -43.160 1.00 85.81 118 ALA A C 1
ATOM 898 O O . ALA A 1 118 ? 25.011 -3.096 -43.406 1.00 85.81 118 ALA A O 1
ATOM 899 N N . LYS A 1 119 ? 26.819 -3.171 -42.080 1.00 84.69 119 LYS A N 1
ATOM 900 C CA . LYS A 1 119 ? 26.228 -4.103 -41.110 1.00 84.69 119 LYS A CA 1
ATOM 901 C C . LYS A 1 119 ? 25.039 -3.491 -40.363 1.00 84.69 119 LYS A C 1
ATOM 903 O O . LYS A 1 119 ? 24.057 -4.181 -40.112 1.00 84.69 119 LYS A O 1
ATOM 908 N N . ARG A 1 120 ? 25.110 -2.208 -40.001 1.00 82.12 120 ARG A N 1
ATOM 909 C CA . ARG A 1 120 ? 24.011 -1.486 -39.346 1.00 82.12 120 ARG A CA 1
ATOM 910 C C . ARG A 1 120 ? 22.805 -1.369 -40.275 1.00 82.12 120 ARG A C 1
ATOM 912 O O . ARG A 1 120 ? 21.696 -1.654 -39.842 1.00 82.12 120 ARG A O 1
ATOM 919 N N . LEU A 1 121 ? 23.025 -0.991 -41.533 1.00 85.81 121 LEU A N 1
ATOM 920 C CA . LEU A 1 121 ? 21.988 -0.884 -42.560 1.00 85.81 121 LEU A CA 1
ATOM 921 C C . LEU A 1 121 ? 21.331 -2.238 -42.851 1.00 85.81 121 LEU A C 1
ATOM 923 O O . LEU A 1 121 ? 20.114 -2.288 -42.974 1.00 85.81 121 LEU A O 1
ATOM 927 N N . ASP A 1 122 ? 22.106 -3.324 -42.889 1.00 86.38 122 ASP A N 1
ATOM 928 C CA . ASP A 1 122 ? 21.584 -4.691 -43.033 1.00 86.38 122 ASP A CA 1
ATOM 929 C C . ASP A 1 122 ? 20.729 -5.132 -41.831 1.00 86.38 122 ASP A C 1
ATOM 931 O O . ASP A 1 122 ? 19.669 -5.722 -42.007 1.00 86.38 122 ASP A O 1
ATOM 935 N N . ILE A 1 123 ? 21.125 -4.800 -40.597 1.00 83.44 123 ILE A N 1
ATOM 936 C CA . ILE A 1 123 ? 20.285 -5.066 -39.416 1.00 83.44 123 ILE A CA 1
ATOM 937 C C . ILE A 1 123 ? 18.999 -4.231 -39.490 1.00 83.44 123 ILE A C 1
ATOM 939 O O . ILE A 1 123 ? 17.903 -4.752 -39.307 1.00 83.44 123 ILE A O 1
ATOM 943 N N . MET A 1 124 ? 19.113 -2.939 -39.798 1.00 82.44 124 MET A N 1
ATOM 944 C CA . MET A 1 124 ? 17.967 -2.027 -39.860 1.00 82.44 124 MET A CA 1
ATOM 945 C C . MET A 1 124 ? 17.008 -2.306 -41.022 1.00 82.44 124 MET A C 1
ATOM 947 O O . MET A 1 124 ? 15.883 -1.819 -40.984 1.00 82.44 124 MET A O 1
ATOM 951 N N . SER A 1 125 ? 17.431 -3.039 -42.056 1.00 88.25 125 SER A N 1
ATOM 952 C CA . SER A 1 125 ? 16.549 -3.459 -43.150 1.00 88.25 125 SER A CA 1
ATOM 953 C C . SER A 1 125 ? 15.789 -4.748 -42.832 1.00 88.25 125 SER A C 1
ATOM 955 O O . SER A 1 125 ? 14.710 -4.965 -43.379 1.00 88.25 125 SER A O 1
ATOM 957 N N . ARG A 1 126 ? 16.328 -5.594 -41.946 1.00 88.19 126 ARG A N 1
ATOM 958 C CA . ARG A 1 126 ? 15.725 -6.876 -41.545 1.00 88.19 126 ARG A CA 1
ATOM 959 C C . ARG A 1 126 ? 14.749 -6.755 -40.379 1.00 88.19 126 ARG A C 1
ATOM 961 O O . ARG A 1 126 ? 13.867 -7.598 -40.252 1.00 88.19 126 ARG A O 1
ATOM 968 N N . TYR A 1 127 ? 14.911 -5.735 -39.538 1.00 91.06 127 TYR A N 1
ATOM 969 C CA . TYR A 1 127 ? 14.121 -5.550 -38.322 1.00 91.06 127 TYR A CA 1
ATOM 970 C C . TYR A 1 127 ? 13.460 -4.173 -38.297 1.00 91.06 127 TYR A C 1
ATOM 972 O O . TYR A 1 127 ? 14.100 -3.156 -38.567 1.00 91.06 127 TYR A O 1
ATOM 980 N N . ASP A 1 128 ? 12.178 -4.143 -37.942 1.00 89.62 128 ASP A N 1
ATOM 981 C CA . ASP A 1 128 ? 11.431 -2.902 -37.754 1.00 89.62 128 ASP A CA 1
ATOM 982 C C . ASP A 1 128 ? 11.935 -2.106 -36.529 1.00 89.62 128 ASP A C 1
ATOM 984 O O . ASP A 1 128 ? 12.517 -2.664 -35.598 1.00 89.62 128 ASP A O 1
ATOM 988 N N . LYS A 1 129 ? 11.699 -0.788 -36.507 1.00 86.81 129 LYS A N 1
ATOM 989 C CA . LYS A 1 129 ? 12.148 0.117 -35.426 1.00 86.81 129 LYS A CA 1
ATOM 990 C C . LYS A 1 129 ? 11.194 0.171 -34.225 1.00 86.81 129 LYS A C 1
ATOM 992 O O . LYS A 1 129 ? 11.215 1.141 -33.469 1.00 86.81 129 LYS A O 1
ATOM 997 N N . SER A 1 130 ? 10.353 -0.839 -34.058 1.00 88.56 130 SER A N 1
ATOM 998 C CA . SER A 1 130 ? 9.491 -1.022 -32.892 1.00 88.56 130 SER A CA 1
ATOM 999 C C . SER A 1 130 ? 10.148 -1.905 -31.830 1.00 88.56 130 SER A C 1
ATOM 1001 O O . SER A 1 130 ? 11.156 -2.573 -32.068 1.00 88.56 130 SER A O 1
ATOM 1003 N N . GLU A 1 131 ? 9.536 -1.952 -30.647 1.00 82.44 131 GLU A N 1
ATOM 1004 C CA . GLU A 1 131 ? 9.903 -2.894 -29.586 1.00 82.44 131 GLU A CA 1
ATOM 1005 C C . GLU A 1 131 ? 9.862 -4.349 -30.080 1.00 82.44 131 GLU A C 1
ATOM 1007 O O . GLU A 1 131 ? 10.800 -5.109 -29.846 1.00 82.44 131 GLU A O 1
ATOM 1012 N N . ALA A 1 132 ? 8.835 -4.715 -30.854 1.00 86.81 132 ALA A N 1
ATOM 1013 C CA . ALA A 1 132 ? 8.706 -6.048 -31.439 1.00 86.81 132 ALA A CA 1
ATOM 1014 C C . ALA A 1 132 ? 9.857 -6.375 -32.407 1.00 86.81 132 ALA A C 1
ATOM 1016 O O . ALA A 1 132 ? 10.416 -7.473 -32.355 1.00 86.81 132 ALA A O 1
ATOM 1017 N N . GLY A 1 133 ? 10.255 -5.417 -33.252 1.00 88.81 133 GLY A N 1
ATOM 1018 C CA . GLY A 1 133 ? 11.406 -5.575 -34.144 1.00 88.81 133 GLY A CA 1
ATOM 1019 C C . GLY A 1 133 ? 12.728 -5.726 -33.384 1.00 88.81 133 GLY A C 1
ATOM 1020 O O . GLY A 1 133 ? 13.557 -6.565 -33.743 1.00 88.81 133 GLY A O 1
ATOM 1021 N N . TYR A 1 134 ? 12.900 -4.994 -32.280 1.00 86.81 134 TYR A N 1
ATOM 1022 C CA . TYR A 1 134 ? 14.072 -5.128 -31.415 1.00 86.81 134 TYR A CA 1
ATOM 1023 C C . TYR A 1 134 ? 14.129 -6.487 -30.700 1.00 86.81 134 TYR A C 1
ATOM 1025 O O . TYR A 1 134 ? 15.185 -7.120 -30.663 1.00 86.81 134 TYR A O 1
ATOM 1033 N N . VAL A 1 135 ? 12.996 -6.977 -30.190 1.00 85.69 135 VAL A N 1
ATOM 1034 C CA . VAL A 1 135 ? 12.895 -8.317 -29.592 1.00 85.69 135 VAL A CA 1
ATOM 1035 C C . VAL A 1 135 ? 13.230 -9.398 -30.624 1.00 85.69 135 VAL A C 1
ATOM 1037 O O . VAL A 1 135 ? 14.015 -10.297 -30.324 1.00 85.69 135 VAL A O 1
ATOM 1040 N N . ALA A 1 136 ? 12.723 -9.282 -31.856 1.00 88.19 136 ALA A N 1
ATOM 1041 C CA . ALA A 1 136 ? 13.044 -10.211 -32.941 1.00 88.19 136 ALA A CA 1
ATOM 1042 C C . ALA A 1 136 ? 14.551 -10.241 -33.258 1.00 88.19 136 ALA A C 1
ATOM 1044 O O . ALA A 1 136 ? 15.134 -11.320 -33.373 1.00 88.19 136 ALA A O 1
ATOM 1045 N N . PHE A 1 137 ? 15.202 -9.074 -33.313 1.00 90.12 137 PHE A N 1
ATOM 1046 C CA . PHE A 1 137 ? 16.655 -8.971 -33.476 1.00 90.12 137 PHE A CA 1
ATOM 1047 C C . PHE A 1 137 ? 17.427 -9.664 -32.343 1.00 90.12 137 PHE A C 1
ATOM 1049 O O . PHE A 1 137 ? 18.387 -10.397 -32.597 1.00 90.12 137 PHE A O 1
ATOM 1056 N N . LEU A 1 138 ? 17.021 -9.444 -31.087 1.00 88.88 138 LEU A N 1
ATOM 1057 C CA . LEU A 1 138 ? 17.670 -10.061 -29.929 1.00 88.88 138 LEU A CA 1
ATOM 1058 C C . LEU A 1 138 ? 17.532 -11.584 -29.941 1.00 88.88 138 LEU A C 1
ATOM 1060 O O . LEU A 1 138 ? 18.500 -12.277 -29.633 1.00 88.88 138 LEU A O 1
ATOM 1064 N N . ILE A 1 139 ? 16.361 -12.098 -30.319 1.00 89.25 139 ILE A N 1
ATOM 1065 C CA . ILE A 1 139 ? 16.093 -13.535 -30.406 1.00 89.25 139 ILE A CA 1
ATOM 1066 C C . ILE A 1 139 ? 16.922 -14.188 -31.515 1.00 89.25 139 ILE A C 1
ATOM 1068 O O . ILE A 1 139 ? 17.553 -15.211 -31.260 1.00 89.25 139 ILE A O 1
ATOM 1072 N N . ASP A 1 140 ? 16.978 -13.594 -32.711 1.00 89.38 140 ASP A N 1
ATOM 1073 C CA . ASP A 1 140 ? 17.789 -14.114 -33.823 1.00 89.38 140 ASP A CA 1
ATOM 1074 C C . ASP A 1 140 ? 19.280 -14.157 -33.455 1.00 89.38 140 ASP A C 1
ATOM 1076 O O . ASP A 1 140 ? 19.978 -15.149 -33.681 1.00 89.38 140 ASP A O 1
ATOM 1080 N N . ARG A 1 141 ? 19.778 -13.094 -32.808 1.00 88.62 141 ARG A N 1
ATOM 1081 C CA . ARG A 1 141 ? 21.195 -13.006 -32.446 1.00 88.62 141 ARG A CA 1
ATOM 1082 C C . ARG A 1 141 ? 21.568 -13.873 -31.246 1.00 88.62 141 ARG A C 1
ATOM 1084 O O . ARG A 1 141 ? 22.701 -14.357 -31.175 1.00 88.62 141 ARG A O 1
ATOM 1091 N N . TYR A 1 142 ? 20.641 -14.044 -30.313 1.00 89.62 142 TYR A N 1
ATOM 1092 C CA . TYR A 1 142 ? 20.833 -14.778 -29.071 1.00 89.62 142 TYR A CA 1
ATOM 1093 C C . TYR A 1 142 ? 19.635 -15.707 -28.826 1.00 89.62 142 TYR A C 1
ATOM 1095 O O . TYR A 1 142 ? 18.798 -15.419 -27.974 1.00 89.62 142 TYR A O 1
ATOM 1103 N N . PRO A 1 143 ? 19.559 -16.871 -29.494 1.00 86.25 143 PRO A N 1
ATOM 1104 C CA . PRO A 1 143 ? 18.389 -17.753 -29.403 1.00 86.25 143 PRO A CA 1
ATOM 1105 C C . PRO A 1 143 ? 18.016 -18.175 -27.971 1.00 86.25 143 PRO A C 1
ATOM 1107 O O . PRO A 1 143 ? 16.848 -18.396 -27.663 1.00 86.25 143 PRO A O 1
ATOM 1110 N N . ALA A 1 144 ? 18.991 -18.227 -27.058 1.00 84.12 144 ALA A N 1
ATOM 1111 C CA . ALA A 1 144 ? 18.757 -18.514 -25.642 1.00 84.12 144 ALA A CA 1
ATOM 1112 C C . ALA A 1 144 ? 17.924 -17.434 -24.913 1.00 84.12 144 ALA A C 1
ATOM 1114 O O . ALA A 1 144 ? 17.216 -17.756 -23.957 1.00 84.12 144 ALA A O 1
ATOM 1115 N N . LEU A 1 145 ? 17.967 -16.173 -25.366 1.00 83.62 145 LEU A N 1
ATOM 1116 C CA . LEU A 1 145 ? 17.191 -15.062 -24.799 1.00 83.62 145 LEU A CA 1
ATOM 1117 C C . LEU A 1 145 ? 15.691 -15.214 -25.057 1.00 83.62 145 LEU A C 1
ATOM 1119 O O . LEU A 1 145 ? 14.905 -14.764 -24.231 1.00 83.62 145 LEU A O 1
ATOM 1123 N N . ALA A 1 146 ? 15.284 -15.899 -26.132 1.00 81.88 146 ALA A N 1
ATOM 1124 C CA . ALA A 1 146 ? 13.871 -16.154 -26.416 1.00 81.88 146 ALA A CA 1
ATOM 1125 C C . ALA A 1 146 ? 13.189 -16.861 -25.244 1.00 81.88 146 ALA A C 1
ATOM 1127 O O . ALA A 1 146 ? 12.112 -16.465 -24.806 1.00 81.88 146 ALA A O 1
ATOM 1128 N N . ARG A 1 147 ? 13.859 -17.869 -24.670 1.00 78.38 147 ARG A N 1
ATOM 1129 C CA . ARG A 1 147 ? 13.337 -18.566 -23.497 1.00 78.38 147 ARG A CA 1
ATOM 1130 C C . ARG A 1 147 ? 13.224 -17.619 -22.310 1.00 78.38 147 ARG A C 1
ATOM 1132 O O . ARG A 1 147 ? 12.205 -17.652 -21.647 1.00 78.38 147 ARG A O 1
ATOM 1139 N N . PHE A 1 148 ? 14.218 -16.776 -22.054 1.00 79.25 148 PHE A N 1
ATOM 1140 C CA . PHE A 1 148 ? 14.178 -15.826 -20.940 1.00 79.25 148 PHE A CA 1
ATOM 1141 C C . PHE A 1 148 ? 13.063 -14.777 -21.091 1.00 79.25 148 PHE A C 1
ATOM 1143 O O . PHE A 1 148 ? 12.344 -14.527 -20.133 1.00 79.25 148 PHE A O 1
ATOM 1150 N N . LEU A 1 149 ? 12.885 -14.205 -22.287 1.00 76.00 149 LEU A N 1
ATOM 1151 C CA . LEU A 1 149 ? 11.879 -13.168 -22.552 1.00 76.00 149 LEU A CA 1
ATOM 1152 C C . LEU A 1 149 ? 10.445 -13.712 -22.577 1.00 76.00 149 LEU A C 1
ATOM 1154 O O . LEU A 1 149 ? 9.514 -12.994 -22.228 1.00 76.00 149 LEU A O 1
ATOM 1158 N N . HIS A 1 150 ? 10.259 -14.965 -23.002 1.00 74.94 150 HIS A N 1
ATOM 1159 C CA . HIS A 1 150 ? 8.933 -15.576 -23.142 1.00 74.94 150 HIS A CA 1
ATOM 1160 C C . HIS A 1 150 ? 8.560 -16.521 -22.001 1.00 74.94 150 HIS A C 1
ATOM 1162 O O . HIS A 1 150 ? 7.408 -16.944 -21.917 1.00 74.94 150 HIS A O 1
ATOM 1168 N N . SER A 1 151 ? 9.505 -16.874 -21.129 1.00 74.56 151 SER A N 1
ATOM 1169 C CA . SER A 1 151 ? 9.187 -17.658 -19.940 1.00 74.56 151 SER A CA 1
ATOM 1170 C C . SER A 1 151 ? 8.725 -16.704 -18.844 1.00 74.56 151 SER A C 1
ATOM 1172 O O . SER A 1 151 ? 9.494 -15.817 -18.468 1.00 74.56 151 SER A O 1
ATOM 1174 N N . PRO A 1 152 ? 7.515 -16.878 -18.289 1.00 65.38 152 PRO A N 1
ATOM 1175 C CA . PRO A 1 152 ? 7.150 -16.168 -17.078 1.00 65.38 152 PRO A CA 1
ATOM 1176 C C . PRO A 1 152 ? 8.157 -16.563 -15.999 1.00 65.38 152 PRO A C 1
ATOM 1178 O O . PRO A 1 152 ? 8.280 -17.737 -15.650 1.00 65.38 152 PRO A O 1
ATOM 1181 N N . VAL A 1 153 ? 8.923 -15.591 -15.510 1.00 66.75 153 VAL A N 1
ATOM 1182 C CA . VAL A 1 153 ? 9.768 -15.786 -14.336 1.00 66.75 153 VAL A CA 1
ATOM 1183 C C . VAL A 1 153 ? 8.858 -15.555 -13.135 1.00 66.75 153 VAL A C 1
ATOM 1185 O O . VAL A 1 153 ? 8.452 -14.411 -12.918 1.00 66.75 153 VAL A O 1
ATOM 1188 N N . PRO A 1 154 ? 8.478 -16.599 -12.377 1.00 66.19 154 PRO A N 1
ATOM 1189 C CA . PRO A 1 154 ? 7.666 -16.401 -11.192 1.00 66.19 154 PRO A CA 1
ATOM 1190 C C . PRO A 1 154 ? 8.492 -15.596 -10.190 1.00 66.19 154 PRO A C 1
ATOM 1192 O O . PRO A 1 154 ? 9.470 -16.087 -9.628 1.00 66.19 154 PRO A O 1
ATOM 1195 N N . VAL A 1 155 ? 8.113 -14.338 -9.984 1.00 68.94 155 VAL A N 1
ATOM 1196 C CA . VAL A 1 155 ? 8.648 -13.542 -8.884 1.00 68.94 155 VAL A CA 1
ATOM 1197 C C . VAL A 1 155 ? 7.939 -14.024 -7.629 1.00 68.94 155 VAL A C 1
ATOM 1199 O O . VAL A 1 155 ? 6.812 -13.627 -7.344 1.00 68.94 155 VAL A O 1
ATOM 1202 N N . GLN A 1 156 ? 8.578 -14.941 -6.909 1.00 73.38 156 GLN A N 1
ATOM 1203 C CA . GLN A 1 156 ? 8.082 -15.384 -5.616 1.00 73.38 156 GLN A CA 1
ATOM 1204 C C . GLN A 1 156 ? 8.510 -14.381 -4.551 1.00 73.38 156 GLN A C 1
ATOM 1206 O O . GLN A 1 156 ? 9.695 -14.094 -4.388 1.00 73.38 156 GLN A O 1
ATOM 1211 N N . VAL A 1 157 ? 7.529 -13.836 -3.837 1.00 79.69 157 VAL A N 1
ATOM 1212 C CA . VAL A 1 157 ? 7.778 -13.007 -2.662 1.00 79.69 157 VAL A CA 1
ATOM 1213 C C . VAL A 1 157 ? 7.723 -13.923 -1.451 1.00 79.69 157 VAL A C 1
ATOM 1215 O O . VAL A 1 157 ? 6.673 -14.479 -1.141 1.00 79.69 157 VAL A O 1
ATOM 1218 N N . GLU A 1 158 ? 8.865 -14.111 -0.796 1.00 82.31 158 GLU A N 1
ATOM 1219 C CA . GLU A 1 158 ? 8.959 -14.969 0.380 1.00 82.31 158 GLU A CA 1
ATOM 1220 C C . GLU A 1 158 ? 8.103 -14.417 1.525 1.00 82.31 158 GLU A C 1
ATOM 1222 O O . GLU A 1 158 ? 8.186 -13.238 1.884 1.00 82.31 158 GLU A O 1
ATOM 1227 N N . GLU A 1 159 ? 7.283 -15.283 2.115 1.00 83.94 159 GLU A N 1
ATOM 1228 C CA . GLU A 1 159 ? 6.350 -14.897 3.172 1.00 83.94 159 GLU A CA 1
ATOM 1229 C C . GLU A 1 159 ? 7.074 -14.355 4.410 1.00 83.94 159 GLU A C 1
ATOM 1231 O O . GLU A 1 159 ? 6.663 -13.350 4.994 1.00 83.94 159 GLU A O 1
ATOM 1236 N N . ASP A 1 160 ? 8.214 -14.954 4.760 1.00 84.94 160 ASP A N 1
ATOM 1237 C CA . ASP A 1 160 ? 9.026 -14.547 5.908 1.00 84.94 160 ASP A CA 1
ATOM 1238 C C . ASP A 1 160 ? 9.553 -13.111 5.776 1.00 84.94 160 ASP A C 1
ATOM 1240 O O . ASP A 1 160 ? 9.673 -12.397 6.776 1.00 84.94 160 ASP A O 1
ATOM 1244 N N . CYS A 1 161 ? 9.767 -12.631 4.547 1.00 84.31 161 CYS A N 1
ATOM 1245 C CA . CYS A 1 161 ? 10.147 -11.244 4.293 1.00 84.31 161 CYS A CA 1
ATOM 1246 C C . CYS A 1 161 ? 9.000 -10.260 4.575 1.00 84.31 161 CYS A C 1
ATOM 1248 O O . CYS A 1 161 ? 9.255 -9.118 4.964 1.00 84.31 161 CYS A O 1
ATOM 1250 N N . ARG A 1 162 ? 7.743 -10.695 4.430 1.00 86.25 162 ARG A N 1
ATOM 1251 C CA . ARG A 1 162 ? 6.548 -9.859 4.629 1.00 86.25 162 ARG A CA 1
ATOM 1252 C C . ARG A 1 162 ? 5.982 -9.901 6.046 1.00 86.25 162 ARG A C 1
ATOM 1254 O O . ARG A 1 162 ? 5.215 -9.007 6.390 1.00 86.25 162 ARG A O 1
ATOM 1261 N N . ARG A 1 163 ? 6.402 -10.859 6.886 1.00 82.81 163 ARG A N 1
ATOM 1262 C CA . ARG A 1 163 ? 5.943 -11.013 8.287 1.00 82.81 163 ARG A CA 1
ATOM 1263 C C . ARG A 1 163 ? 6.073 -9.761 9.148 1.00 82.81 163 ARG A C 1
ATOM 1265 O O . ARG A 1 163 ? 5.333 -9.622 10.114 1.00 82.81 163 ARG A O 1
ATOM 1272 N N . ARG A 1 164 ? 7.050 -8.897 8.850 1.00 83.19 164 ARG A N 1
ATOM 1273 C CA . ARG A 1 164 ? 7.175 -7.593 9.510 1.00 83.19 164 ARG A CA 1
ATOM 1274 C C . ARG A 1 164 ? 6.187 -6.629 8.875 1.00 83.19 164 ARG A C 1
ATOM 1276 O O . ARG A 1 164 ? 5.087 -6.484 9.380 1.00 83.19 164 ARG A O 1
ATOM 1283 N N . HIS A 1 165 ? 6.568 -6.018 7.757 1.00 88.94 165 HIS A N 1
ATOM 1284 C CA . HIS A 1 165 ? 5.733 -5.089 7.001 1.00 88.94 165 HIS A CA 1
ATOM 1285 C C . HIS A 1 165 ? 6.153 -5.097 5.529 1.00 88.94 165 HIS A C 1
ATOM 1287 O O . HIS A 1 165 ? 7.313 -5.362 5.214 1.00 88.94 165 HIS A O 1
ATOM 1293 N N . THR A 1 166 ? 5.225 -4.753 4.635 1.00 90.44 166 THR A N 1
ATOM 1294 C CA . THR A 1 166 ? 5.500 -4.561 3.205 1.00 90.44 166 THR A CA 1
ATOM 1295 C C . THR A 1 166 ? 5.125 -3.138 2.812 1.00 90.44 166 THR A C 1
ATOM 1297 O O . THR A 1 166 ? 3.979 -2.734 2.991 1.00 90.44 166 THR A O 1
ATOM 1300 N N . TYR A 1 167 ? 6.078 -2.381 2.267 1.00 93.06 167 TYR A N 1
ATOM 1301 C CA . TYR A 1 167 ? 5.831 -1.040 1.739 1.00 93.06 167 TYR A CA 1
ATOM 1302 C C . TYR A 1 167 ? 5.786 -1.082 0.210 1.00 93.06 167 TYR A C 1
ATOM 1304 O O . TYR A 1 167 ? 6.792 -1.378 -0.436 1.00 93.06 167 TYR A O 1
ATOM 1312 N N . ILE A 1 168 ? 4.616 -0.806 -0.368 1.00 92.75 168 ILE A N 1
ATOM 1313 C CA . ILE A 1 168 ? 4.392 -0.818 -1.819 1.00 92.75 168 ILE A CA 1
ATOM 1314 C C . ILE A 1 168 ? 4.363 0.626 -2.315 1.00 92.75 168 ILE A C 1
ATOM 1316 O O . ILE A 1 168 ? 3.501 1.409 -1.923 1.00 92.75 168 ILE A O 1
ATOM 1320 N N . THR A 1 169 ? 5.287 0.978 -3.207 1.00 95.50 169 THR A N 1
ATOM 1321 C CA . THR A 1 169 ? 5.393 2.325 -3.781 1.00 95.50 169 THR A CA 1
ATOM 1322 C C . THR A 1 169 ? 5.353 2.285 -5.302 1.00 95.50 169 THR A C 1
ATOM 1324 O O . THR A 1 169 ? 5.782 1.318 -5.929 1.00 95.50 169 THR A O 1
ATOM 1327 N N . GLY A 1 170 ? 4.818 3.342 -5.907 1.00 93.19 170 GLY A N 1
ATOM 1328 C CA . GLY A 1 170 ? 4.749 3.486 -7.354 1.00 93.19 170 GLY A CA 1
ATOM 1329 C C . GLY A 1 170 ? 3.698 4.497 -7.801 1.00 93.19 170 GLY A C 1
ATOM 1330 O O . GLY A 1 170 ? 2.761 4.824 -7.067 1.00 93.19 170 GLY A O 1
ATOM 1331 N N . LYS A 1 171 ? 3.847 5.007 -9.027 1.00 93.06 171 LYS A N 1
ATOM 1332 C CA . LYS A 1 171 ? 2.914 5.978 -9.624 1.00 93.06 171 LYS A CA 1
ATOM 1333 C C . LYS A 1 171 ? 1.528 5.357 -9.849 1.00 93.06 171 LYS A C 1
ATOM 1335 O O . LYS A 1 171 ? 1.355 4.141 -9.760 1.00 93.06 171 LYS A O 1
ATOM 1340 N N . SER A 1 172 ? 0.511 6.179 -10.102 1.00 89.69 172 SER A N 1
ATOM 1341 C CA . SER A 1 172 ? -0.787 5.645 -10.541 1.00 89.69 172 SER A CA 1
ATOM 1342 C C . SER A 1 172 ? -0.615 4.809 -11.819 1.00 89.69 172 SER A C 1
ATOM 1344 O O . SER A 1 172 ? 0.254 5.114 -12.636 1.00 89.69 172 SER A O 1
ATOM 1346 N N . GLY A 1 173 ? -1.375 3.719 -11.946 1.00 89.25 173 GLY A N 1
ATOM 1347 C CA . GLY A 1 173 ? -1.303 2.800 -13.090 1.00 89.25 173 GLY A CA 1
ATOM 1348 C C . GLY A 1 173 ? -0.116 1.826 -13.111 1.00 89.25 173 GLY A C 1
ATOM 1349 O O . GLY A 1 173 ? -0.028 1.014 -14.021 1.00 89.25 173 GLY A O 1
ATOM 1350 N N . CYS A 1 174 ? 0.787 1.835 -12.123 1.00 92.31 174 CYS A N 1
ATOM 1351 C CA . CYS A 1 174 ? 1.933 0.909 -12.104 1.00 92.31 174 CYS A CA 1
ATOM 1352 C C . CYS A 1 174 ? 1.618 -0.491 -11.535 1.00 92.31 174 CYS A C 1
ATOM 1354 O O . CYS A 1 174 ? 2.542 -1.249 -11.252 1.00 92.31 174 CYS A O 1
ATOM 1356 N N . GLY A 1 175 ? 0.341 -0.809 -11.294 1.00 91.25 175 GLY A N 1
ATOM 1357 C CA . GLY A 1 175 ? -0.086 -2.125 -10.800 1.00 91.25 175 GLY A CA 1
ATOM 1358 C C . GLY A 1 175 ? 0.008 -2.338 -9.284 1.00 91.25 175 GLY A C 1
ATOM 1359 O O . GLY A 1 175 ? 0.083 -3.479 -8.843 1.00 91.25 175 GLY A O 1
ATOM 1360 N N . LYS A 1 176 ? -0.008 -1.278 -8.458 1.00 94.44 176 LYS A N 1
ATOM 1361 C CA . LYS A 1 176 ? -0.023 -1.430 -6.983 1.00 94.44 176 LYS A CA 1
ATOM 1362 C C . LYS A 1 176 ? -1.225 -2.249 -6.500 1.00 94.44 176 LYS A C 1
ATOM 1364 O O . LYS A 1 176 ? -1.046 -3.193 -5.740 1.00 94.44 176 LYS A O 1
ATOM 1369 N N . SER A 1 177 ? -2.422 -1.895 -6.968 1.00 92.81 177 SER A N 1
ATOM 1370 C CA . SER A 1 177 ? -3.667 -2.594 -6.636 1.00 92.81 177 SER A CA 1
ATOM 1371 C C . SER A 1 177 ? -3.638 -4.039 -7.134 1.00 92.81 177 SER A C 1
ATOM 1373 O O . SER A 1 177 ? -3.971 -4.945 -6.381 1.00 92.81 177 SER A O 1
ATOM 1375 N N . GLU A 1 178 ? -3.121 -4.276 -8.346 1.00 93.19 178 GLU A N 1
ATOM 1376 C CA . GLU A 1 178 ? -2.921 -5.631 -8.876 1.00 93.19 178 GLU A CA 1
ATOM 1377 C C . GLU A 1 178 ? -2.019 -6.475 -7.977 1.00 93.19 178 GLU A C 1
ATOM 1379 O O . GLU A 1 178 ? -2.369 -7.604 -7.646 1.00 93.19 178 GLU A O 1
ATOM 1384 N N . LEU A 1 179 ? -0.894 -5.922 -7.514 1.00 91.81 179 LEU A N 1
ATOM 1385 C CA . LEU A 1 179 ? -0.001 -6.623 -6.594 1.00 91.81 179 LEU A CA 1
ATOM 1386 C C . LEU A 1 179 ? -0.698 -6.970 -5.267 1.00 91.81 179 LEU A C 1
ATOM 1388 O O . LEU A 1 179 ? -0.537 -8.081 -4.764 1.00 91.81 179 LEU A O 1
ATOM 1392 N N . ILE A 1 180 ? -1.495 -6.050 -4.713 1.00 93.38 180 ILE A N 1
ATOM 1393 C CA . ILE A 1 180 ? -2.271 -6.298 -3.488 1.00 93.38 180 ILE A CA 1
ATOM 1394 C C . ILE A 1 180 ? -3.311 -7.403 -3.717 1.00 93.38 180 ILE A C 1
ATOM 1396 O O . ILE A 1 180 ? -3.427 -8.299 -2.881 1.00 93.38 180 ILE A O 1
ATOM 1400 N N . LYS A 1 181 ? -4.006 -7.405 -4.862 1.00 92.56 181 LYS A N 1
ATOM 1401 C CA . LYS A 1 181 ? -4.948 -8.472 -5.235 1.00 92.56 181 LYS A CA 1
ATOM 1402 C C . LYS A 1 181 ? -4.265 -9.832 -5.329 1.00 92.56 181 LYS A C 1
ATOM 1404 O O . LYS A 1 181 ? -4.799 -10.802 -4.802 1.00 92.56 181 LYS A O 1
ATOM 1409 N N . GLN A 1 182 ? -3.069 -9.906 -5.919 1.00 90.38 182 GLN A N 1
ATOM 1410 C CA . GLN A 1 182 ? -2.295 -11.154 -5.966 1.00 90.38 182 GLN A CA 1
ATOM 1411 C C . GLN A 1 182 ? -1.951 -11.664 -4.562 1.00 90.38 182 GLN A C 1
ATOM 1413 O O . GLN A 1 182 ? -2.039 -12.860 -4.291 1.00 90.38 182 GLN A O 1
ATOM 1418 N N . PHE A 1 183 ? -1.600 -10.763 -3.641 1.00 90.56 183 PHE A N 1
ATOM 1419 C CA . PHE A 1 183 ? -1.361 -11.137 -2.252 1.00 90.56 183 PHE A CA 1
ATOM 1420 C C . PHE A 1 183 ? -2.625 -11.639 -1.564 1.00 90.56 183 PHE A C 1
ATOM 1422 O O . PHE A 1 183 ? -2.577 -12.697 -0.942 1.00 90.56 183 PHE A O 1
ATOM 1429 N N . ALA A 1 184 ? -3.742 -10.921 -1.692 1.00 91.38 184 ALA A N 1
ATOM 1430 C CA . ALA A 1 184 ? -5.010 -11.340 -1.110 1.00 91.38 184 ALA A CA 1
ATOM 1431 C C . ALA A 1 184 ? -5.430 -12.721 -1.638 1.00 91.38 184 ALA A C 1
ATOM 1433 O O . ALA A 1 184 ? -5.721 -13.625 -0.855 1.00 91.38 184 ALA A O 1
ATOM 1434 N N . HIS A 1 185 ? -5.365 -12.911 -2.958 1.00 90.12 185 HIS A N 1
ATOM 1435 C CA . HIS A 1 185 ? -5.688 -14.168 -3.631 1.00 90.12 185 HIS A CA 1
ATOM 1436 C C . HIS A 1 185 ? -4.845 -15.344 -3.121 1.00 90.12 185 HIS A C 1
ATOM 1438 O O . HIS A 1 185 ? -5.393 -16.415 -2.857 1.00 90.12 185 HIS A O 1
ATOM 1444 N N . ALA A 1 186 ? -3.543 -15.145 -2.889 1.00 88.81 186 ALA A N 1
ATOM 1445 C CA . ALA A 1 186 ? -2.664 -16.191 -2.363 1.00 88.81 186 ALA A CA 1
ATOM 1446 C C . ALA A 1 186 ? -3.090 -16.691 -0.965 1.00 88.81 186 ALA A C 1
ATOM 1448 O O . ALA A 1 186 ? -3.088 -17.897 -0.701 1.00 88.81 186 ALA A O 1
ATOM 1449 N N . TYR A 1 187 ? -3.509 -15.781 -0.078 1.00 89.31 187 TYR A N 1
ATOM 1450 C CA . TYR A 1 187 ? -4.027 -16.139 1.249 1.00 89.31 187 TYR A CA 1
ATOM 1451 C C . TYR A 1 187 ? -5.430 -16.757 1.187 1.00 89.31 187 TYR A C 1
ATOM 1453 O O . TYR A 1 187 ? -5.710 -17.696 1.931 1.00 89.31 187 TYR A O 1
ATOM 1461 N N . ILE A 1 188 ? -6.298 -16.272 0.292 1.00 88.81 188 ILE A N 1
ATOM 1462 C CA . ILE A 1 188 ? -7.657 -16.806 0.098 1.00 88.81 188 ILE A CA 1
ATOM 1463 C C . ILE A 1 188 ? -7.608 -18.253 -0.408 1.00 88.81 188 ILE A C 1
ATOM 1465 O O . ILE A 1 188 ? -8.267 -19.129 0.146 1.00 88.81 188 ILE A O 1
ATOM 1469 N N . THR A 1 189 ? -6.782 -18.522 -1.422 1.00 86.88 189 THR A N 1
ATOM 1470 C CA . THR A 1 189 ? -6.668 -19.843 -2.067 1.00 86.88 189 THR A CA 1
ATOM 1471 C C . THR A 1 189 ? -5.876 -20.872 -1.259 1.00 86.88 189 THR A C 1
ATOM 1473 O O . THR A 1 189 ? -5.751 -22.021 -1.678 1.00 86.88 189 THR A O 1
ATOM 1476 N N . GLY A 1 190 ? -5.327 -20.491 -0.100 1.00 78.62 190 GLY A N 1
ATOM 1477 C CA . GLY A 1 190 ? -4.553 -21.395 0.754 1.00 78.62 190 GLY A CA 1
ATOM 1478 C C . GLY A 1 190 ? -3.177 -21.762 0.193 1.00 78.62 190 GLY A C 1
ATOM 1479 O O . GLY A 1 190 ? -2.568 -22.728 0.647 1.00 78.62 190 GLY A O 1
ATOM 1480 N N . THR A 1 191 ? -2.665 -20.996 -0.775 1.00 73.69 191 THR A N 1
ATOM 1481 C CA . THR A 1 191 ? -1.270 -21.122 -1.238 1.00 73.69 191 THR A CA 1
ATOM 1482 C C . THR A 1 191 ? -0.270 -20.495 -0.254 1.00 73.69 191 THR A C 1
ATOM 1484 O O . THR A 1 191 ? 0.935 -20.709 -0.376 1.00 73.69 191 THR A O 1
ATOM 1487 N N . ALA A 1 192 ? -0.775 -19.771 0.751 1.00 71.00 192 ALA A N 1
ATOM 1488 C CA . ALA A 1 192 ? -0.047 -19.150 1.855 1.00 71.00 192 ALA A CA 1
ATOM 1489 C C . ALA A 1 192 ? -0.578 -19.646 3.228 1.00 71.00 192 ALA A C 1
ATOM 1491 O O . ALA A 1 192 ? -1.587 -20.358 3.276 1.00 71.00 192 ALA A O 1
ATOM 1492 N N . PRO A 1 193 ? 0.072 -19.306 4.364 1.00 71.19 193 PRO A N 1
ATOM 1493 C CA . PRO A 1 193 ? -0.418 -19.664 5.697 1.00 71.19 193 PRO A CA 1
ATOM 1494 C C . PRO A 1 193 ? -1.854 -19.182 5.936 1.00 71.19 193 PRO A C 1
ATOM 1496 O O . PRO A 1 193 ? -2.241 -18.121 5.448 1.00 71.19 193 PRO A O 1
ATOM 1499 N N . GLN A 1 194 ? -2.637 -19.923 6.728 1.00 76.81 194 GLN A N 1
ATOM 1500 C CA . GLN A 1 194 ? -3.979 -19.468 7.093 1.00 76.81 194 GLN A CA 1
ATOM 1501 C C . GLN A 1 194 ? -3.899 -18.172 7.908 1.00 76.81 194 GLN A C 1
ATOM 1503 O O . GLN A 1 194 ? -3.343 -18.150 9.006 1.00 76.81 194 GLN A O 1
ATOM 1508 N N . ALA A 1 195 ? -4.471 -17.106 7.357 1.00 83.75 195 ALA A N 1
ATOM 1509 C CA . ALA A 1 195 ? -4.534 -15.781 7.953 1.00 83.75 195 ALA A CA 1
ATOM 1510 C C . ALA A 1 195 ? -5.912 -15.155 7.697 1.00 83.75 195 ALA A C 1
ATOM 1512 O O . ALA A 1 195 ? -6.628 -15.548 6.772 1.00 83.75 195 ALA A O 1
ATOM 1513 N N . SER A 1 196 ? -6.282 -14.173 8.518 1.00 87.75 196 SER A N 1
ATOM 1514 C CA . SER A 1 196 ? -7.349 -13.233 8.188 1.00 87.75 196 SER A CA 1
ATOM 1515 C C . SER A 1 196 ? -6.769 -12.080 7.372 1.00 87.75 196 SER A C 1
ATOM 1517 O O . SER A 1 196 ? -5.671 -11.596 7.647 1.00 87.75 196 SER A O 1
ATOM 1519 N N . ILE A 1 197 ? -7.512 -11.638 6.361 1.00 91.31 197 ILE A N 1
ATOM 1520 C CA . ILE A 1 197 ? -7.146 -10.496 5.525 1.00 91.31 197 ILE A CA 1
ATOM 1521 C C . ILE A 1 197 ? -8.131 -9.384 5.852 1.00 91.31 197 ILE A C 1
ATOM 1523 O O . ILE A 1 197 ? -9.340 -9.596 5.797 1.00 91.31 197 ILE A O 1
ATOM 1527 N N . VAL A 1 198 ? -7.611 -8.210 6.195 1.00 93.75 198 VAL A N 1
ATOM 1528 C CA . VAL A 1 198 ? -8.409 -6.999 6.386 1.00 93.75 198 VAL A CA 1
ATOM 1529 C C . VAL A 1 198 ? -7.951 -5.994 5.344 1.00 93.75 198 VAL A C 1
ATOM 1531 O O . VAL A 1 198 ? -6.775 -5.629 5.307 1.00 93.75 198 VAL A O 1
ATOM 1534 N N . VAL A 1 199 ? -8.874 -5.576 4.483 1.00 93.38 199 VAL A N 1
ATOM 1535 C CA . VAL A 1 199 ? -8.630 -4.569 3.449 1.00 93.38 199 VAL A CA 1
ATOM 1536 C C . VAL A 1 199 ? -9.336 -3.292 3.875 1.00 93.38 199 VAL A C 1
ATOM 1538 O O . VAL A 1 199 ? -10.532 -3.306 4.146 1.00 93.38 199 VAL A O 1
ATOM 1541 N N . ILE A 1 200 ? -8.580 -2.200 3.952 1.00 92.25 200 ILE A N 1
ATOM 1542 C CA . ILE A 1 200 ? -9.111 -0.863 4.211 1.00 92.25 200 ILE A CA 1
ATOM 1543 C C . ILE A 1 200 ? -8.906 -0.067 2.931 1.00 92.25 200 ILE A C 1
ATOM 1545 O O . ILE A 1 200 ? -7.771 0.262 2.583 1.00 92.25 200 ILE A O 1
ATOM 1549 N N . ASP A 1 201 ? -10.000 0.206 2.230 1.00 92.38 201 ASP A N 1
ATOM 1550 C CA . ASP A 1 201 ? -9.990 0.951 0.978 1.00 92.38 201 ASP A CA 1
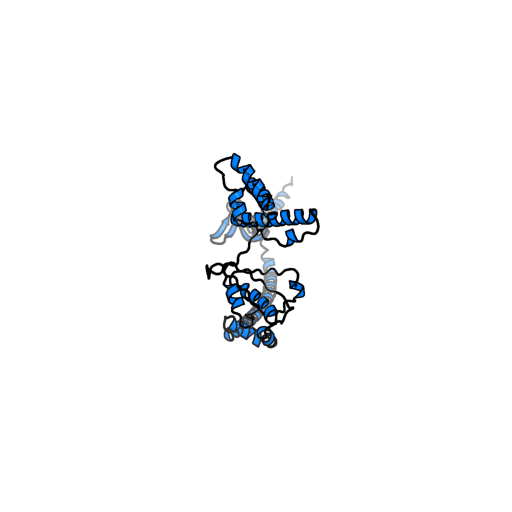ATOM 1551 C C . ASP A 1 201 ? -10.929 2.163 1.077 1.00 92.38 201 ASP A C 1
ATOM 1553 O O . ASP A 1 201 ? -12.145 1.984 1.125 1.00 92.38 201 ASP A O 1
ATOM 1557 N N . PRO A 1 202 ? -10.398 3.399 1.115 1.00 85.31 202 PRO A N 1
ATOM 1558 C CA . PRO A 1 202 ? -11.226 4.600 1.179 1.00 85.31 202 PRO A CA 1
ATOM 1559 C C . PRO A 1 202 ? -12.021 4.866 -0.109 1.00 85.31 202 PRO A C 1
ATOM 1561 O O . PRO A 1 202 ? -12.949 5.670 -0.072 1.00 85.31 202 PRO A O 1
ATOM 1564 N N . HIS A 1 203 ? -11.650 4.251 -1.239 1.00 85.31 203 HIS A N 1
ATOM 1565 C CA . HIS A 1 203 ? -12.316 4.446 -2.531 1.00 85.31 203 HIS A CA 1
ATOM 1566 C C . HIS A 1 203 ? -13.287 3.317 -2.897 1.00 85.31 203 HIS A C 1
ATOM 1568 O O . HIS A 1 203 ? -14.116 3.511 -3.780 1.00 85.31 203 HIS A O 1
ATOM 1574 N N . GLY A 1 204 ? -13.198 2.163 -2.235 1.00 86.44 204 GLY A N 1
ATOM 1575 C CA . GLY A 1 204 ? -14.073 1.003 -2.432 1.00 86.44 204 GLY A CA 1
ATOM 1576 C C . GLY A 1 204 ? -13.698 0.089 -3.605 1.00 86.44 204 GLY A C 1
ATOM 1577 O O . GLY A 1 204 ? -13.888 -1.119 -3.496 1.00 86.44 204 GLY A O 1
ATOM 1578 N N . GLU A 1 205 ? -13.112 0.619 -4.685 1.00 91.69 205 GLU A N 1
ATOM 1579 C CA . GLU A 1 205 ? -12.796 -0.138 -5.912 1.00 91.69 205 GLU A CA 1
ATOM 1580 C C . GLU A 1 205 ? -11.964 -1.412 -5.656 1.00 91.69 205 GLU A C 1
ATOM 1582 O O . GLU A 1 205 ? -12.285 -2.488 -6.156 1.00 91.69 205 GLU A O 1
ATOM 1587 N N . LEU A 1 206 ? -10.899 -1.327 -4.851 1.00 93.56 206 LEU A N 1
ATOM 1588 C CA . LEU A 1 206 ? -10.039 -2.477 -4.552 1.00 93.56 206 LEU A CA 1
ATOM 1589 C C . LEU A 1 206 ? -10.765 -3.496 -3.667 1.00 93.56 206 LEU A C 1
ATOM 1591 O O . LEU A 1 206 ? -10.578 -4.704 -3.835 1.00 93.56 206 LEU A O 1
ATOM 1595 N N . ALA A 1 207 ? -11.550 -3.020 -2.701 1.00 93.25 207 ALA A N 1
ATOM 1596 C CA . ALA A 1 207 ? -12.310 -3.889 -1.811 1.00 93.25 207 ALA A CA 1
ATOM 1597 C C . ALA A 1 207 ? -13.397 -4.658 -2.577 1.00 93.25 207 ALA A C 1
ATOM 1599 O O . ALA A 1 207 ? -13.520 -5.868 -2.382 1.00 93.25 207 ALA A O 1
ATOM 1600 N N . GLU A 1 208 ? -14.121 -3.987 -3.475 1.00 92.50 208 GLU A N 1
ATOM 1601 C CA . GLU A 1 208 ? -15.129 -4.591 -4.351 1.00 92.50 208 GLU A CA 1
ATOM 1602 C C . GLU A 1 208 ? -14.499 -5.644 -5.271 1.00 92.50 208 GLU A C 1
ATOM 1604 O O . GLU A 1 208 ? -14.965 -6.784 -5.334 1.00 92.50 208 GLU A O 1
ATOM 1609 N N . GLU A 1 209 ? -13.379 -5.315 -5.922 1.00 93.88 209 GLU A N 1
ATOM 1610 C CA . GLU A 1 209 ? -12.668 -6.257 -6.786 1.00 93.88 209 GLU A CA 1
ATOM 1611 C C . GLU A 1 209 ? -12.219 -7.511 -6.026 1.00 93.88 209 GLU A C 1
ATOM 1613 O O . GLU A 1 209 ? -12.411 -8.622 -6.521 1.00 93.88 209 GLU A O 1
ATOM 1618 N N . ILE A 1 210 ? -11.658 -7.361 -4.818 1.00 93.94 210 ILE A N 1
ATOM 1619 C CA . ILE A 1 210 ? -11.251 -8.499 -3.980 1.00 93.94 210 ILE A CA 1
ATOM 1620 C C . ILE A 1 210 ? -12.469 -9.317 -3.544 1.00 93.94 210 ILE A C 1
ATOM 1622 O O . ILE A 1 210 ? -12.425 -10.542 -3.623 1.00 93.94 210 ILE A O 1
ATOM 1626 N N . ALA A 1 211 ? -13.549 -8.665 -3.108 1.00 91.94 211 ALA A N 1
ATOM 1627 C CA . ALA A 1 211 ? -14.783 -9.330 -2.693 1.00 91.94 211 ALA A CA 1
ATOM 1628 C C . ALA A 1 211 ? -15.448 -10.106 -3.845 1.00 91.94 211 ALA A C 1
ATOM 1630 O O . ALA A 1 211 ? -16.046 -11.153 -3.613 1.00 91.94 211 ALA A O 1
ATOM 1631 N N . SER A 1 212 ? -15.297 -9.628 -5.084 1.00 91.56 212 SER A N 1
ATOM 1632 C CA . SER A 1 212 ? -15.822 -10.267 -6.297 1.00 91.56 212 SER A CA 1
ATOM 1633 C C . SER A 1 212 ? -14.999 -11.466 -6.795 1.00 91.56 212 SER A C 1
ATOM 1635 O O . SER A 1 212 ? -15.407 -12.153 -7.738 1.00 91.56 212 SER A O 1
ATOM 1637 N N . LEU A 1 213 ? -13.832 -11.740 -6.195 1.00 89.69 213 LEU A N 1
ATOM 1638 C CA . LEU A 1 213 ? -12.998 -12.875 -6.584 1.00 89.69 213 LEU A CA 1
ATOM 1639 C C . LEU A 1 213 ? -13.742 -14.190 -6.331 1.00 89.69 213 LEU A C 1
ATOM 1641 O O . LEU A 1 213 ? -14.149 -14.494 -5.214 1.00 89.69 213 LEU A O 1
ATOM 1645 N N . ARG A 1 214 ? -13.827 -15.026 -7.369 1.00 87.44 214 ARG A N 1
ATOM 1646 C CA . ARG A 1 214 ? -14.537 -16.317 -7.338 1.00 87.44 214 ARG A CA 1
ATOM 1647 C C . ARG A 1 214 ? -14.086 -17.260 -6.216 1.00 87.44 214 ARG A C 1
ATOM 1649 O O . ARG A 1 214 ? -14.866 -18.096 -5.776 1.00 87.44 214 ARG A O 1
ATOM 1656 N N . ASP A 1 215 ? -12.826 -17.160 -5.808 1.00 88.69 215 ASP A N 1
ATOM 1657 C CA . ASP A 1 215 ? -12.230 -18.044 -4.805 1.00 88.69 215 ASP A CA 1
ATOM 1658 C C . ASP A 1 215 ? -12.520 -17.599 -3.360 1.00 88.69 215 ASP A C 1
ATOM 1660 O O . ASP A 1 215 ? -12.153 -18.310 -2.425 1.00 88.69 215 ASP A O 1
ATOM 1664 N N . VAL A 1 216 ? -13.159 -16.439 -3.155 1.00 88.44 216 VAL A N 1
ATOM 1665 C CA . VAL A 1 216 ? -13.547 -15.959 -1.824 1.00 88.44 216 VAL A CA 1
ATOM 1666 C C . VAL A 1 216 ? -14.734 -16.778 -1.310 1.00 88.44 216 VAL A C 1
ATOM 1668 O O . VAL A 1 216 ? -15.795 -16.771 -1.933 1.00 88.44 216 VAL A O 1
ATOM 1671 N N . PRO A 1 217 ? -14.604 -17.467 -0.163 1.00 84.88 217 PRO A N 1
ATOM 1672 C CA . PRO A 1 217 ? -15.725 -18.180 0.435 1.00 84.88 217 PRO A CA 1
ATOM 1673 C C . PRO A 1 217 ? -16.758 -17.187 0.983 1.00 84.88 217 PRO A C 1
ATOM 1675 O O . PRO A 1 217 ? -16.425 -16.363 1.839 1.00 84.88 217 PRO A O 1
ATOM 1678 N N . GLU A 1 218 ? -18.006 -17.276 0.516 1.00 83.75 218 GLU A N 1
ATOM 1679 C CA . GLU A 1 218 ? -19.104 -16.386 0.931 1.00 83.75 218 GLU A CA 1
ATOM 1680 C C . GLU A 1 218 ? -19.327 -16.396 2.452 1.00 83.75 218 GLU A C 1
ATOM 1682 O O . GLU A 1 218 ? -19.595 -15.361 3.054 1.00 83.75 218 GLU A O 1
ATOM 1687 N N . ASP A 1 219 ? -19.149 -17.551 3.098 1.00 88.19 219 ASP A N 1
ATOM 1688 C CA . ASP A 1 219 ? -19.321 -17.746 4.542 1.00 88.19 219 ASP A CA 1
ATOM 1689 C C . ASP A 1 219 ? -18.208 -17.112 5.392 1.00 88.19 219 ASP A C 1
ATOM 1691 O O . ASP A 1 219 ? -18.325 -17.019 6.616 1.00 88.19 219 ASP A O 1
ATOM 1695 N N . ARG A 1 220 ? -17.117 -16.676 4.755 1.00 85.31 220 ARG A N 1
ATOM 1696 C CA . ARG A 1 220 ? -15.949 -16.072 5.411 1.00 85.31 220 ARG A CA 1
ATOM 1697 C C . ARG A 1 220 ? -15.744 -14.606 5.047 1.00 85.31 220 ARG A C 1
ATOM 1699 O O . ARG A 1 220 ? -14.843 -13.978 5.608 1.00 85.31 220 ARG A O 1
ATOM 1706 N N . LEU A 1 221 ? -16.539 -14.067 4.125 1.00 89.94 221 LEU A N 1
ATOM 1707 C CA . LEU A 1 221 ? -16.455 -12.680 3.696 1.00 89.94 221 LEU A CA 1
ATOM 1708 C C . LEU A 1 221 ? -17.311 -11.791 4.597 1.00 89.94 221 LEU A C 1
ATOM 1710 O O . LEU A 1 221 ? -18.515 -11.985 4.739 1.00 89.94 221 LEU A O 1
ATOM 1714 N N . VAL A 1 222 ? -16.682 -10.761 5.154 1.00 88.88 222 VAL A N 1
ATOM 1715 C CA . VAL A 1 222 ? -17.382 -9.648 5.792 1.00 88.88 222 VAL A CA 1
ATOM 1716 C C . VAL A 1 222 ? -17.039 -8.394 5.002 1.00 88.88 222 VAL A C 1
ATOM 1718 O O . VAL A 1 222 ? -15.905 -7.921 5.052 1.00 88.88 222 VAL A O 1
ATOM 1721 N N . TYR A 1 223 ? -18.007 -7.893 4.239 1.00 88.00 223 TYR A N 1
ATOM 1722 C CA . TYR A 1 223 ? -17.857 -6.697 3.418 1.00 88.00 223 TYR A CA 1
ATOM 1723 C C . TYR A 1 223 ? -18.608 -5.536 4.068 1.00 88.00 223 TYR A C 1
ATOM 1725 O O . TYR A 1 223 ? -19.806 -5.633 4.334 1.00 88.00 223 TYR A O 1
ATOM 1733 N N . PHE A 1 224 ? -17.889 -4.453 4.354 1.00 84.81 224 PHE A N 1
ATOM 1734 C CA . PHE A 1 224 ? -18.440 -3.259 4.982 1.00 84.81 224 PHE A CA 1
ATOM 1735 C C . PHE A 1 224 ? -18.402 -2.103 3.998 1.00 84.81 224 PHE A C 1
ATOM 1737 O O . PHE A 1 224 ? -17.327 -1.580 3.710 1.00 84.81 224 PHE A O 1
ATOM 1744 N N . GLU A 1 225 ? -19.576 -1.665 3.552 1.00 83.69 225 GLU A N 1
ATOM 1745 C CA . GLU A 1 225 ? -19.696 -0.457 2.750 1.00 83.69 225 GLU A CA 1
ATOM 1746 C C . GLU A 1 225 ? -20.670 0.540 3.388 1.00 83.69 225 GLU A C 1
ATOM 1748 O O . GLU A 1 225 ? -21.882 0.319 3.380 1.00 83.69 225 GLU A O 1
ATOM 1753 N N . PRO A 1 226 ? -20.164 1.651 3.953 1.00 73.19 226 PRO A N 1
ATOM 1754 C CA . PRO A 1 226 ? -20.969 2.556 4.771 1.00 73.19 226 PRO A CA 1
ATOM 1755 C C . PRO A 1 226 ? -22.030 3.345 3.986 1.00 73.19 226 PRO A C 1
ATOM 1757 O O . PRO A 1 226 ? -22.889 3.969 4.604 1.00 73.19 226 PRO A O 1
ATOM 1760 N N . ALA A 1 227 ? -21.974 3.349 2.650 1.00 71.62 227 ALA A N 1
ATOM 1761 C CA . ALA A 1 227 ? -22.828 4.180 1.798 1.00 71.62 227 ALA A CA 1
ATOM 1762 C C . ALA A 1 227 ? -23.938 3.416 1.049 1.00 71.62 227 ALA A C 1
ATOM 1764 O O . ALA A 1 227 ? -24.795 4.061 0.446 1.00 71.62 227 ALA A O 1
ATOM 1765 N N . VAL A 1 228 ? -23.936 2.077 1.060 1.00 70.00 228 VAL A N 1
ATOM 1766 C CA . VAL A 1 228 ? -24.815 1.269 0.190 1.00 70.00 228 VAL A CA 1
ATOM 1767 C C . VAL A 1 228 ? -26.230 1.108 0.750 1.00 70.00 228 VAL A C 1
ATOM 1769 O O . VAL A 1 228 ? -27.196 1.297 0.012 1.00 70.00 228 VAL A O 1
ATOM 1772 N N . ASP A 1 229 ? -26.381 0.788 2.037 1.00 69.50 229 ASP A N 1
ATOM 1773 C CA . ASP A 1 229 ? -27.693 0.587 2.661 1.00 69.50 229 ASP A CA 1
ATOM 1774 C C . ASP A 1 229 ? -27.766 1.285 4.023 1.00 69.50 229 ASP A C 1
ATOM 1776 O O . ASP A 1 229 ? -27.166 0.855 5.007 1.00 69.50 229 ASP A O 1
ATOM 1780 N N . LEU A 1 230 ? -28.565 2.353 4.090 1.00 64.44 230 LEU A N 1
ATOM 1781 C CA . LEU A 1 230 ? -28.827 3.115 5.314 1.00 64.44 230 LEU A CA 1
ATOM 1782 C C . LEU A 1 230 ? -29.675 2.346 6.349 1.00 64.44 230 LEU A C 1
ATOM 1784 O O . LEU A 1 230 ? -30.113 2.930 7.333 1.00 64.44 230 LEU A O 1
ATOM 1788 N N . SER A 1 231 ? -29.979 1.067 6.134 1.00 70.38 231 SER A N 1
ATOM 1789 C CA . SER A 1 231 ? -30.579 0.179 7.135 1.00 70.38 231 SER A CA 1
ATOM 1790 C C . SER A 1 231 ? -29.570 -0.790 7.762 1.00 70.38 231 SER A C 1
ATOM 1792 O O . SER A 1 231 ? -29.850 -1.368 8.814 1.00 70.38 231 SER A O 1
ATOM 1794 N N . LEU A 1 232 ? -28.375 -0.919 7.175 1.00 67.44 232 LEU A N 1
ATOM 1795 C CA . LEU A 1 232 ? -27.299 -1.802 7.621 1.00 67.44 232 LEU A CA 1
ATOM 1796 C C . LEU A 1 232 ? -26.071 -0.971 8.006 1.00 67.44 232 LEU A C 1
ATOM 1798 O O . LEU A 1 232 ? -25.124 -0.827 7.239 1.00 67.44 232 LEU A O 1
ATOM 1802 N N . PHE A 1 233 ? -26.073 -0.428 9.224 1.00 65.94 233 PHE A N 1
ATOM 1803 C CA . PHE A 1 233 ? -24.925 0.313 9.745 1.00 65.94 233 PHE A CA 1
ATOM 1804 C C . PHE A 1 233 ? -24.021 -0.599 10.576 1.00 65.94 233 PHE A C 1
ATOM 1806 O O . PHE A 1 233 ? -24.397 -0.967 11.694 1.00 65.94 233 PHE A O 1
ATOM 1813 N N . PRO A 1 234 ? -22.809 -0.940 10.106 1.00 68.19 234 PRO A N 1
ATOM 1814 C CA . PRO A 1 234 ? -21.779 -1.417 11.012 1.00 68.19 234 PRO A CA 1
ATOM 1815 C C . PRO A 1 234 ? -21.436 -0.282 11.985 1.00 68.19 234 PRO A C 1
ATOM 1817 O O . PRO A 1 234 ? -20.825 0.720 11.616 1.00 68.19 234 PRO A O 1
ATOM 1820 N N . VAL A 1 235 ? -21.872 -0.416 13.236 1.00 75.31 235 VAL A N 1
ATOM 1821 C CA . VAL A 1 235 ? -21.605 0.575 14.280 1.00 75.31 235 VAL A CA 1
ATOM 1822 C C . VAL A 1 235 ? -20.329 0.187 15.010 1.00 75.31 235 VAL A C 1
ATOM 1824 O O . VAL A 1 235 ? -20.283 -0.816 15.721 1.00 75.31 235 VAL A O 1
ATOM 1827 N N . VAL A 1 236 ? -19.298 1.015 14.872 1.00 82.44 236 VAL A N 1
ATOM 1828 C CA . VAL A 1 236 ? -18.120 0.963 15.738 1.00 82.44 236 VAL A CA 1
ATOM 1829 C C . VAL A 1 236 ? -18.265 2.075 16.764 1.00 82.44 236 VAL A C 1
ATOM 1831 O O . VAL A 1 236 ? -18.125 3.250 16.436 1.00 82.44 236 VAL A O 1
ATOM 1834 N N . ASN A 1 237 ? -18.567 1.713 18.011 1.00 88.19 237 ASN A N 1
ATOM 1835 C CA . ASN A 1 237 ? -18.509 2.670 19.109 1.00 88.19 237 ASN A CA 1
ATOM 1836 C C . ASN A 1 237 ? -17.038 2.845 19.528 1.00 88.19 237 ASN A C 1
ATOM 1838 O O . ASN A 1 237 ? -16.469 1.898 20.076 1.00 88.19 237 ASN A O 1
ATOM 1842 N N . PRO A 1 238 ? -16.416 4.023 19.326 1.00 90.25 238 PRO A N 1
ATOM 1843 C CA . PRO A 1 238 ? -15.023 4.236 19.699 1.00 90.25 238 PRO A CA 1
ATOM 1844 C C . PRO A 1 238 ? -14.795 4.130 21.208 1.00 90.25 238 PRO A C 1
ATOM 1846 O O . PRO A 1 238 ? -13.663 3.917 21.611 1.00 90.25 238 PRO A O 1
ATOM 1849 N N . PHE A 1 239 ? -15.831 4.233 22.042 1.00 92.25 239 PHE A N 1
ATOM 1850 C CA . PHE A 1 239 ? -15.735 4.093 23.499 1.00 92.25 239 PHE A CA 1
ATOM 1851 C C . PHE A 1 239 ? -15.939 2.653 23.989 1.00 92.25 239 PHE A C 1
ATOM 1853 O O . PHE A 1 239 ? -15.740 2.367 25.168 1.00 92.25 239 PHE A O 1
ATOM 1860 N N . HIS A 1 240 ? -16.302 1.722 23.102 1.00 89.19 240 HIS A N 1
ATOM 1861 C CA . HIS A 1 240 ? -16.423 0.317 23.463 1.00 89.19 240 HIS A CA 1
ATOM 1862 C C . HIS A 1 240 ? -15.034 -0.331 23.523 1.00 89.19 240 HIS A C 1
ATOM 1864 O O . HIS A 1 240 ? -14.371 -0.519 22.503 1.00 89.19 240 HIS A O 1
ATOM 1870 N N . SER A 1 241 ? -14.595 -0.687 24.733 1.00 87.06 241 SER A N 1
ATOM 1871 C CA . SER A 1 241 ? -13.286 -1.301 24.965 1.00 87.06 241 SER A CA 1
ATOM 1872 C C . SER A 1 241 ? -13.373 -2.472 25.952 1.00 87.06 241 SER A C 1
ATOM 1874 O O . SER A 1 241 ? -13.182 -2.294 27.159 1.00 87.06 241 SER A O 1
ATOM 1876 N N . PRO A 1 242 ? -13.587 -3.708 25.460 1.00 86.69 242 PRO A N 1
ATOM 1877 C CA . PRO A 1 242 ? -13.631 -4.908 26.303 1.00 86.69 242 PRO A CA 1
ATOM 1878 C C . PRO A 1 242 ? -12.340 -5.149 27.099 1.00 86.69 242 PRO A C 1
ATOM 1880 O O . PRO A 1 242 ? -12.331 -5.876 28.090 1.00 86.69 242 PRO A O 1
ATOM 1883 N N . HIS A 1 243 ? -11.222 -4.570 26.656 1.00 88.00 243 HIS A N 1
ATOM 1884 C CA . HIS A 1 243 ? -9.933 -4.686 27.330 1.00 88.00 243 HIS A CA 1
ATOM 1885 C C . HIS A 1 243 ? -9.911 -3.940 28.668 1.00 88.00 243 HIS A C 1
ATOM 1887 O O . HIS A 1 243 ? -9.337 -4.450 29.627 1.00 88.00 243 HIS A O 1
ATOM 1893 N N . ILE A 1 244 ? -10.574 -2.781 28.755 1.00 89.31 244 ILE A N 1
ATOM 1894 C CA . ILE A 1 244 ? -10.659 -1.982 29.987 1.00 89.31 244 ILE A CA 1
ATOM 1895 C C . ILE A 1 244 ? -11.450 -2.735 31.069 1.00 89.31 244 ILE A C 1
ATOM 1897 O O . ILE A 1 244 ? -11.094 -2.688 32.248 1.00 89.31 244 ILE A O 1
ATOM 1901 N N . GLU A 1 245 ? -12.498 -3.463 30.675 1.00 85.25 245 GLU A N 1
ATOM 1902 C CA . GLU A 1 245 ? -13.299 -4.302 31.579 1.00 85.25 245 GLU A CA 1
ATOM 1903 C C . GLU A 1 245 ? -12.537 -5.536 32.079 1.00 85.25 245 GLU A C 1
ATOM 1905 O O . GLU A 1 245 ? -12.773 -6.009 33.188 1.00 85.25 245 GLU A O 1
ATOM 1910 N N . ARG A 1 246 ? -11.608 -6.054 31.268 1.00 89.75 246 ARG A N 1
ATOM 1911 C CA . ARG A 1 246 ? -10.806 -7.254 31.560 1.00 89.75 246 ARG A CA 1
ATOM 1912 C C . ARG A 1 246 ? -9.456 -6.949 32.218 1.00 89.75 246 ARG A C 1
ATOM 1914 O O . ARG A 1 246 ? -8.644 -7.863 32.367 1.00 89.75 246 ARG A O 1
ATOM 1921 N N . ALA A 1 247 ? -9.196 -5.692 32.573 1.00 91.81 247 ALA A N 1
ATOM 1922 C CA . ALA A 1 247 ? -7.957 -5.284 33.224 1.00 91.81 247 ALA A CA 1
ATOM 1923 C C . ALA A 1 247 ? -7.736 -6.056 34.538 1.00 91.81 247 ALA A C 1
ATOM 1925 O O . ALA A 1 247 ? -8.671 -6.296 35.302 1.00 91.81 247 ALA A O 1
ATOM 1926 N N . ARG A 1 248 ? -6.488 -6.447 34.808 1.00 94.06 248 ARG A N 1
ATOM 1927 C CA . ARG A 1 248 ? -6.111 -7.292 35.953 1.00 94.06 248 ARG A CA 1
ATOM 1928 C C . ARG A 1 248 ? -5.632 -6.488 37.161 1.00 94.06 248 ARG A C 1
ATOM 1930 O O . ARG A 1 248 ? -5.476 -7.063 38.236 1.00 94.06 248 ARG A O 1
ATOM 1937 N N . SER A 1 249 ? -5.380 -5.190 36.993 1.00 95.75 249 SER A N 1
ATOM 1938 C CA . SER A 1 249 ? -5.049 -4.259 38.075 1.00 95.75 249 SER A CA 1
ATOM 1939 C C . SER A 1 249 ? -5.568 -2.850 37.787 1.00 95.75 249 SER A C 1
ATOM 1941 O O . SER A 1 249 ? -5.881 -2.508 36.642 1.00 95.75 249 SER A O 1
ATOM 1943 N N . ASP A 1 250 ? -5.615 -2.014 38.824 1.00 93.94 250 ASP A N 1
ATOM 1944 C CA . ASP A 1 250 ? -5.994 -0.606 38.695 1.00 93.94 250 ASP A CA 1
ATOM 1945 C C . ASP A 1 250 ? -4.990 0.188 37.843 1.00 93.94 250 ASP A C 1
ATOM 1947 O O . ASP A 1 250 ? -5.387 1.104 37.120 1.00 93.94 250 ASP A O 1
ATOM 1951 N N . GLU A 1 251 ? -3.695 -0.150 37.888 1.00 95.94 251 GLU A N 1
ATOM 1952 C CA . GLU A 1 251 ? -2.685 0.461 37.016 1.00 95.94 251 GLU A CA 1
ATOM 1953 C C . GLU A 1 251 ? -2.890 0.080 35.545 1.00 95.94 251 GLU A C 1
ATOM 1955 O O . GLU A 1 251 ? -2.853 0.962 34.687 1.00 95.94 251 GLU A O 1
ATOM 1960 N N . GLU A 1 252 ? -3.150 -1.201 35.248 1.00 95.19 252 GLU A N 1
ATOM 1961 C CA . GLU A 1 252 ? -3.437 -1.670 33.882 1.00 95.19 252 GLU A CA 1
ATOM 1962 C C . GLU A 1 252 ? -4.711 -1.003 33.349 1.00 95.19 252 GLU A C 1
ATOM 1964 O O . GLU A 1 252 ? -4.728 -0.509 32.223 1.00 95.19 252 GLU A O 1
ATOM 1969 N N . ARG A 1 253 ? -5.753 -0.888 34.185 1.00 94.31 253 ARG A N 1
ATOM 1970 C CA . ARG A 1 253 ? -7.000 -0.202 33.829 1.00 94.31 253 ARG A CA 1
ATOM 1971 C C . ARG A 1 253 ? -6.764 1.270 33.490 1.00 94.31 253 ARG A C 1
ATOM 1973 O O . ARG A 1 253 ? -7.227 1.730 32.449 1.00 94.31 253 ARG A O 1
ATOM 1980 N N . LYS A 1 254 ? -6.036 2.008 34.337 1.00 94.44 254 LYS A N 1
ATOM 1981 C CA . LYS A 1 254 ? -5.691 3.421 34.089 1.00 94.44 254 LYS A CA 1
ATOM 1982 C C . LYS A 1 254 ? -4.892 3.584 32.800 1.00 94.44 254 LYS A C 1
ATOM 1984 O O . LYS A 1 254 ? -5.197 4.474 32.017 1.00 94.44 254 LYS A O 1
ATOM 1989 N N . TYR A 1 255 ? -3.910 2.714 32.572 1.00 95.44 255 TYR A N 1
ATOM 1990 C CA . TYR A 1 255 ? -3.112 2.725 31.349 1.00 95.44 255 TYR A CA 1
ATOM 1991 C C . TYR A 1 255 ? -3.979 2.516 30.100 1.00 95.44 255 TYR A C 1
ATOM 1993 O O . TYR A 1 255 ? -3.891 3.306 29.163 1.00 95.44 255 TYR A O 1
ATOM 2001 N N . LEU A 1 256 ? -4.851 1.501 30.103 1.00 95.19 256 LEU A N 1
ATOM 2002 C CA . LEU A 1 256 ? -5.741 1.208 28.977 1.00 95.19 256 LEU A CA 1
ATOM 2003 C C . LEU A 1 256 ? -6.711 2.358 28.695 1.00 95.19 256 LEU A C 1
ATOM 2005 O O . LEU A 1 256 ? -6.892 2.711 27.535 1.00 95.19 256 LEU A O 1
ATOM 2009 N N . ILE A 1 257 ? -7.296 2.967 29.733 1.00 95.00 257 ILE A N 1
ATOM 2010 C CA . ILE A 1 257 ? -8.180 4.132 29.579 1.00 95.00 257 ILE A CA 1
ATOM 2011 C C . ILE A 1 257 ? -7.432 5.286 28.913 1.00 95.00 257 ILE A C 1
ATOM 2013 O O . ILE A 1 257 ? -7.908 5.809 27.910 1.00 95.00 257 ILE A O 1
ATOM 2017 N N . THR A 1 258 ? -6.267 5.667 29.442 1.00 94.62 258 THR A N 1
ATOM 2018 C CA . THR A 1 258 ? -5.486 6.787 28.899 1.00 94.62 258 THR A CA 1
ATOM 2019 C C . THR A 1 258 ? -5.065 6.517 27.458 1.00 94.62 258 THR A C 1
ATOM 2021 O O . THR A 1 258 ? -5.283 7.357 26.594 1.00 94.62 258 THR A O 1
ATOM 2024 N N . HIS A 1 259 ? -4.540 5.324 27.172 1.00 94.88 259 HIS A N 1
ATOM 2025 C CA . HIS A 1 259 ? -4.091 4.959 25.830 1.00 94.88 259 HIS A CA 1
ATOM 2026 C C . HIS A 1 259 ? -5.240 4.930 24.809 1.00 94.88 259 HIS A C 1
ATOM 2028 O O . HIS A 1 259 ? -5.112 5.404 23.677 1.00 94.88 259 HIS A O 1
ATOM 2034 N N . HIS A 1 260 ? -6.396 4.397 25.211 1.00 94.88 260 HIS A N 1
ATOM 2035 C CA . HIS A 1 260 ? -7.590 4.380 24.371 1.00 94.88 260 HIS A CA 1
ATOM 2036 C C . HIS A 1 260 ? -8.106 5.807 24.141 1.00 94.88 260 HIS A C 1
ATOM 2038 O O . HIS A 1 260 ? -8.457 6.159 23.016 1.00 94.88 260 HIS A O 1
ATOM 2044 N N . ALA A 1 261 ? -8.087 6.657 25.171 1.00 95.06 261 ALA A N 1
ATOM 2045 C CA . ALA A 1 261 ? -8.474 8.057 25.052 1.00 95.06 261 ALA A CA 1
ATOM 2046 C C . ALA A 1 261 ? -7.568 8.832 24.086 1.00 95.06 261 ALA A C 1
ATOM 2048 O O . ALA A 1 261 ? -8.078 9.525 23.209 1.00 95.06 261 ALA A O 1
ATOM 2049 N N . GLU A 1 262 ? -6.248 8.663 24.187 1.00 94.62 262 GLU A N 1
ATOM 2050 C CA . GLU A 1 262 ? -5.271 9.239 23.252 1.00 94.62 262 GLU A CA 1
ATOM 2051 C C . GLU A 1 262 ? -5.539 8.793 21.808 1.00 94.62 262 GLU A C 1
ATOM 2053 O O . GLU A 1 262 ? -5.521 9.613 20.894 1.00 94.62 262 GLU A O 1
ATOM 2058 N N . THR A 1 263 ? -5.872 7.514 21.602 1.00 94.00 263 THR A N 1
ATOM 2059 C CA . THR A 1 263 ? -6.215 6.978 20.274 1.00 94.00 263 THR A CA 1
ATOM 2060 C C . THR A 1 263 ? -7.462 7.651 19.690 1.00 94.00 263 THR A C 1
ATOM 2062 O O . THR A 1 263 ? -7.483 8.003 18.510 1.00 94.00 263 THR A O 1
ATOM 2065 N N . ILE A 1 264 ? -8.502 7.866 20.506 1.00 93.81 264 ILE A N 1
ATOM 2066 C CA . ILE A 1 264 ? -9.719 8.576 20.080 1.00 93.81 264 ILE A CA 1
ATOM 2067 C C . ILE A 1 264 ? -9.398 10.035 19.741 1.00 93.81 264 ILE A C 1
ATOM 2069 O O . ILE A 1 264 ? -9.854 10.539 18.715 1.00 93.81 264 ILE A O 1
ATOM 2073 N N . VAL A 1 265 ? -8.616 10.711 20.587 1.00 93.25 265 VAL A N 1
ATOM 2074 C CA . VAL A 1 265 ? -8.216 12.110 20.385 1.00 93.25 265 VAL A CA 1
ATOM 2075 C C . VAL A 1 265 ? -7.416 12.273 19.095 1.00 93.25 265 VAL A C 1
ATOM 2077 O O . VAL A 1 265 ? -7.709 13.178 18.318 1.00 93.25 265 VAL A O 1
ATOM 2080 N N . GLU A 1 266 ? -6.467 11.378 18.821 1.00 92.19 266 GLU A N 1
ATOM 2081 C CA . GLU A 1 266 ? -5.688 11.404 17.581 1.00 92.19 266 GLU A CA 1
ATOM 2082 C C . GLU A 1 266 ? -6.579 11.170 16.352 1.00 92.19 266 GLU A C 1
ATOM 2084 O O . GLU A 1 266 ? -6.461 11.874 15.348 1.00 92.19 266 GLU A O 1
ATOM 2089 N N . GLY A 1 267 ? -7.553 10.257 16.451 1.00 90.75 267 GLY A N 1
ATOM 2090 C CA . GLY A 1 267 ? -8.580 10.083 15.423 1.00 90.75 267 GLY A CA 1
ATOM 2091 C C . GLY A 1 267 ? -9.389 11.364 15.174 1.00 90.75 267 GLY A C 1
ATOM 2092 O O . GLY A 1 267 ? -9.580 11.764 14.027 1.00 90.75 267 GLY A O 1
ATOM 2093 N N . MET A 1 268 ? -9.812 12.059 16.234 1.00 90.31 268 MET A N 1
ATOM 2094 C CA . MET A 1 268 ? -10.519 13.343 16.121 1.00 90.31 268 MET A CA 1
ATOM 2095 C C . MET A 1 268 ? -9.633 14.446 15.537 1.00 90.31 268 MET A C 1
ATOM 2097 O O . MET A 1 268 ? -10.106 15.231 14.715 1.00 90.31 268 MET A O 1
ATOM 2101 N N . ARG A 1 269 ? -8.349 14.494 15.908 1.00 89.69 269 ARG A N 1
ATOM 2102 C CA . ARG A 1 269 ? -7.364 15.420 15.335 1.00 89.69 269 ARG A CA 1
ATOM 2103 C C . ARG A 1 269 ? -7.208 15.192 13.834 1.00 89.69 269 ARG A C 1
ATOM 2105 O O . ARG A 1 269 ? -7.214 16.163 13.083 1.00 89.69 269 ARG A O 1
ATOM 2112 N N . ALA A 1 270 ? -7.125 13.941 13.384 1.00 88.44 270 ALA A N 1
ATOM 2113 C CA . ALA A 1 270 ? -7.047 13.624 11.960 1.00 88.44 270 ALA A CA 1
ATOM 2114 C C . ALA A 1 270 ? -8.286 14.105 11.177 1.00 88.44 270 ALA A C 1
ATOM 2116 O O . ALA A 1 270 ? -8.164 14.472 10.010 1.00 88.44 270 ALA A O 1
ATOM 2117 N N . MET A 1 271 ? -9.464 14.143 11.815 1.00 86.44 271 MET A N 1
ATOM 2118 C CA . MET A 1 271 ? -10.710 14.618 11.199 1.00 86.44 271 MET A CA 1
ATOM 2119 C C . MET A 1 271 ? -10.877 16.147 11.233 1.00 86.44 271 MET A C 1
ATOM 2121 O O . MET A 1 271 ? -11.368 16.719 10.264 1.00 86.44 271 MET A O 1
ATOM 2125 N N . LEU A 1 272 ? -10.506 16.805 12.338 1.00 85.94 272 LEU A N 1
ATOM 2126 C CA . LEU A 1 272 ? -10.725 18.245 12.565 1.00 85.94 272 LEU A CA 1
ATOM 2127 C C . LEU A 1 272 ? -9.523 19.118 12.163 1.00 85.94 272 LEU A C 1
ATOM 2129 O O . LEU A 1 272 ? -9.661 20.325 11.976 1.00 85.94 272 LEU A O 1
ATOM 2133 N N . GLY A 1 273 ? -8.334 18.532 12.024 1.00 85.50 273 GLY A N 1
ATOM 2134 C CA . GLY A 1 273 ? -7.122 19.236 11.616 1.00 85.50 273 GLY A CA 1
ATOM 2135 C C . GLY A 1 273 ? -6.776 20.416 12.529 1.00 85.50 273 GLY A C 1
ATOM 2136 O O . GLY A 1 273 ? -6.709 20.281 13.749 1.00 85.50 273 GLY A O 1
ATOM 2137 N N . ALA A 1 274 ? -6.537 21.582 11.921 1.00 79.94 274 ALA A N 1
ATOM 2138 C CA . ALA A 1 274 ? -6.109 22.796 12.620 1.00 79.94 274 ALA A CA 1
ATOM 2139 C C . ALA A 1 274 ? -7.201 23.441 13.498 1.00 79.94 274 ALA A C 1
ATOM 2141 O O . ALA A 1 274 ? -6.884 24.320 14.299 1.00 79.94 274 ALA A O 1
ATOM 2142 N N . ASP A 1 275 ? -8.461 23.011 13.375 1.00 84.62 275 ASP A N 1
ATOM 2143 C CA . ASP A 1 275 ? -9.570 23.540 14.178 1.00 84.62 275 ASP A CA 1
ATOM 2144 C C . ASP A 1 275 ? -9.530 23.042 15.636 1.00 84.62 275 ASP A C 1
ATOM 2146 O O . ASP A 1 275 ? -10.184 23.611 16.515 1.00 84.62 275 ASP A O 1
ATOM 2150 N N . LEU A 1 276 ? -8.742 21.997 15.920 1.00 86.56 276 LEU A N 1
ATOM 2151 C CA . LEU A 1 276 ? -8.536 21.478 17.267 1.00 86.56 276 LEU A CA 1
ATOM 2152 C C . LEU A 1 276 ? -7.296 22.110 17.917 1.00 86.56 276 LEU A C 1
ATOM 2154 O O . LEU A 1 276 ? -6.162 21.778 17.581 1.00 86.56 276 LEU A O 1
ATOM 2158 N N . THR A 1 277 ? -7.511 22.996 18.891 1.00 88.69 277 THR A N 1
ATOM 2159 C CA . THR A 1 277 ? -6.416 23.606 19.671 1.00 88.69 277 THR A CA 1
ATOM 2160 C C . THR A 1 277 ? -5.911 22.685 20.789 1.00 88.69 277 THR A C 1
ATOM 2162 O O . THR A 1 277 ? -6.680 21.888 21.324 1.00 88.69 277 THR A O 1
ATOM 2165 N N . ASP A 1 278 ? -4.665 22.864 21.236 1.00 88.31 278 ASP A N 1
ATOM 2166 C CA . ASP A 1 278 ? -4.057 22.086 22.339 1.00 88.31 278 ASP A CA 1
ATOM 2167 C C . ASP A 1 278 ? -4.884 22.133 23.641 1.00 88.31 278 ASP A C 1
ATOM 2169 O O . ASP A 1 278 ? -4.992 21.160 24.394 1.00 88.31 278 ASP A O 1
ATOM 2173 N N . ASN A 1 279 ? -5.530 23.273 23.906 1.00 88.25 279 ASN A N 1
ATOM 2174 C CA . ASN A 1 279 ? -6.420 23.422 25.057 1.00 88.25 279 ASN A CA 1
ATOM 2175 C C . ASN A 1 279 ? -7.690 22.577 24.901 1.00 88.25 279 ASN A C 1
ATOM 2177 O O . ASN A 1 279 ? -8.150 21.969 25.867 1.00 88.25 279 ASN A O 1
ATOM 2181 N N . MET A 1 280 ? -8.264 22.537 23.696 1.00 88.94 280 MET A N 1
ATOM 2182 C CA . MET A 1 280 ? -9.427 21.698 23.403 1.00 88.94 280 MET A CA 1
ATOM 2183 C C . MET A 1 280 ? -9.059 20.221 23.487 1.00 88.94 280 MET A C 1
ATOM 2185 O O . MET A 1 280 ? -9.810 19.455 24.078 1.00 88.94 280 MET A O 1
ATOM 2189 N N . GLU A 1 281 ? -7.891 19.837 22.975 1.00 90.56 281 GLU A N 1
ATOM 2190 C CA . GLU A 1 281 ? -7.362 18.478 23.084 1.00 90.56 281 GLU A CA 1
ATOM 2191 C C . GLU A 1 281 ? -7.225 18.048 24.547 1.00 90.56 281 GLU A C 1
ATOM 2193 O O . GLU A 1 281 ? -7.707 16.985 24.935 1.00 90.56 281 GLU A O 1
ATOM 2198 N N . THR A 1 282 ? -6.657 18.918 25.387 1.00 90.44 282 THR A N 1
ATOM 2199 C CA . THR A 1 282 ? -6.527 18.663 26.826 1.00 90.44 282 THR A CA 1
ATOM 2200 C C . THR A 1 282 ? -7.895 18.425 27.466 1.00 90.44 282 THR A C 1
ATOM 2202 O O . THR A 1 282 ? -8.056 17.488 28.248 1.00 90.44 282 THR A O 1
ATOM 2205 N N . VAL A 1 283 ? -8.903 19.240 27.142 1.00 90.88 283 VAL A N 1
ATOM 2206 C CA . VAL A 1 283 ? -10.269 19.055 27.662 1.00 90.88 283 VAL A CA 1
ATOM 2207 C C . VAL A 1 283 ? -10.879 17.748 27.150 1.00 90.88 283 VAL A C 1
ATOM 2209 O O . VAL A 1 283 ? -11.409 16.977 27.952 1.00 90.88 283 VAL A O 1
ATOM 2212 N N . LEU A 1 284 ? -10.764 17.468 25.849 1.00 91.88 284 LEU A N 1
ATOM 2213 C CA . LEU A 1 284 ? -11.275 16.246 25.226 1.00 91.88 284 LEU A CA 1
ATOM 2214 C C . LEU A 1 284 ? -10.673 14.995 25.859 1.00 91.88 284 LEU A C 1
ATOM 2216 O O . LEU A 1 284 ? -11.424 14.080 26.180 1.00 91.88 284 LEU A O 1
ATOM 2220 N N . LEU A 1 285 ? -9.363 14.973 26.109 1.00 94.19 285 LEU A N 1
ATOM 2221 C CA . LEU A 1 285 ? -8.682 13.838 26.727 1.00 94.19 285 LEU A CA 1
ATOM 2222 C C . LEU A 1 285 ? -9.307 13.476 28.083 1.00 94.19 285 LEU A C 1
ATOM 2224 O O . LEU A 1 285 ? -9.686 12.329 28.310 1.00 94.19 285 LEU A O 1
ATOM 2228 N N . HIS A 1 286 ? -9.484 14.458 28.972 1.00 92.19 286 HIS A N 1
ATOM 2229 C CA . HIS A 1 286 ? -10.071 14.221 30.297 1.00 92.19 286 HIS A CA 1
ATOM 2230 C C . HIS A 1 286 ? -11.548 13.813 30.217 1.00 92.19 286 HIS A C 1
ATOM 2232 O O . HIS A 1 286 ? -12.001 12.941 30.965 1.00 92.19 286 HIS A O 1
ATOM 2238 N N . CYS A 1 287 ? -12.296 14.420 29.296 1.00 93.88 287 CYS A N 1
ATOM 2239 C CA . CYS A 1 287 ? -13.675 14.054 29.001 1.00 93.88 287 CYS A CA 1
ATOM 2240 C C . CYS A 1 287 ? -13.779 12.591 28.537 1.00 93.88 287 CYS A C 1
ATOM 2242 O O . CYS A 1 287 ? -14.528 11.805 29.115 1.00 93.88 287 CYS A O 1
ATOM 2244 N N . ILE A 1 288 ? -12.980 12.196 27.551 1.00 95.25 288 ILE A N 1
ATOM 2245 C CA . ILE A 1 288 ? -12.973 10.840 26.998 1.00 95.25 288 ILE A CA 1
ATOM 2246 C C . ILE A 1 288 ? -12.562 9.819 28.064 1.00 95.25 288 ILE A C 1
ATOM 2248 O O . ILE A 1 288 ? -13.251 8.814 28.231 1.00 95.25 288 ILE A O 1
ATOM 2252 N N . CYS A 1 289 ? -11.523 10.101 28.860 1.00 94.50 289 CYS A N 1
ATOM 2253 C CA . CYS A 1 289 ? -11.139 9.260 29.999 1.00 94.50 289 CYS A CA 1
ATOM 2254 C C . CYS A 1 289 ? -12.287 9.059 30.997 1.00 94.50 289 CYS A C 1
ATOM 2256 O O . CYS A 1 289 ? -12.391 8.000 31.612 1.00 94.50 289 CYS A O 1
ATOM 2258 N N . THR A 1 290 ? -13.141 10.068 31.182 1.00 92.75 290 THR A N 1
ATOM 2259 C CA . THR A 1 290 ? -14.310 9.969 32.065 1.00 92.75 290 THR A CA 1
ATOM 2260 C C . THR A 1 290 ? -15.370 9.055 31.455 1.00 92.75 290 THR A C 1
ATOM 2262 O O . THR A 1 290 ? -15.843 8.152 32.133 1.00 92.75 290 THR A O 1
ATOM 2265 N N . ILE A 1 291 ? -15.691 9.226 30.170 1.00 92.94 291 ILE A N 1
ATOM 2266 C CA . ILE A 1 291 ? -16.708 8.418 29.475 1.00 92.94 291 ILE A CA 1
ATOM 2267 C C . ILE A 1 291 ? -16.292 6.948 29.379 1.00 92.94 291 ILE A C 1
ATOM 2269 O O . ILE A 1 291 ? -17.117 6.075 29.608 1.00 92.94 291 ILE A O 1
ATOM 2273 N N . LEU A 1 292 ? -15.012 6.657 29.123 1.00 93.19 292 LEU A N 1
ATOM 2274 C CA . LEU A 1 292 ? -14.482 5.284 29.069 1.00 93.19 292 LEU A CA 1
ATOM 2275 C C . LEU A 1 292 ? -14.605 4.515 30.396 1.00 93.19 292 LEU A C 1
ATOM 2277 O O . LEU A 1 292 ? -14.407 3.302 30.431 1.00 93.19 292 LEU A O 1
ATOM 2281 N N . GLN A 1 293 ? -14.883 5.208 31.502 1.00 89.31 293 GLN A N 1
ATOM 2282 C CA . GLN A 1 293 ? -15.126 4.580 32.801 1.00 89.31 293 GLN A CA 1
ATOM 2283 C C . GLN A 1 293 ? -16.601 4.253 33.038 1.00 89.31 293 GLN A C 1
ATOM 2285 O O . GLN A 1 293 ? -16.894 3.470 33.941 1.00 89.31 293 GLN A O 1
ATOM 2290 N N . VAL A 1 294 ? -17.499 4.834 32.243 1.00 85.81 294 VAL A N 1
ATOM 2291 C CA . VAL A 1 294 ? -18.945 4.621 32.297 1.00 85.81 294 VAL A CA 1
ATOM 2292 C C . VAL A 1 294 ? -19.293 3.427 31.416 1.00 85.81 294 VAL A C 1
ATOM 2294 O O . VAL A 1 294 ? -18.713 3.237 30.344 1.00 85.81 294 VAL A O 1
ATOM 2297 N N . ARG A 1 295 ? -20.240 2.602 31.863 1.00 80.25 295 ARG A N 1
ATOM 2298 C CA . ARG A 1 295 ? -20.750 1.501 31.039 1.00 80.25 295 ARG A CA 1
ATOM 2299 C C . ARG A 1 295 ? -21.470 2.065 29.817 1.00 80.25 295 ARG A C 1
ATOM 2301 O O . ARG A 1 295 ? -22.232 3.015 29.944 1.00 80.25 295 ARG A O 1
ATOM 2308 N N . ASP A 1 296 ? -21.220 1.473 28.653 1.00 83.69 296 ASP A N 1
ATOM 2309 C CA . ASP A 1 296 ? -21.878 1.833 27.389 1.00 83.69 296 ASP A CA 1
ATOM 2310 C C . ASP A 1 296 ? -21.718 3.309 26.968 1.00 83.69 296 ASP A C 1
ATOM 2312 O O . ASP A 1 296 ? -22.535 3.835 26.211 1.00 83.69 296 ASP A O 1
ATOM 2316 N N . GLY A 1 297 ? -20.639 3.971 27.409 1.00 90.19 297 GLY A N 1
ATOM 2317 C CA . GLY A 1 297 ? -20.327 5.3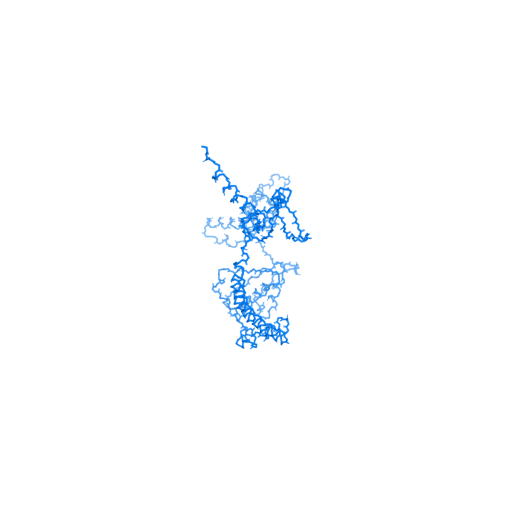43 27.013 1.00 90.19 297 GLY A CA 1
ATOM 2318 C C . GLY A 1 297 ? -20.249 5.519 25.492 1.00 90.19 297 GLY A C 1
ATOM 2319 O O . GLY A 1 297 ? -19.897 4.596 24.753 1.00 90.19 297 GLY A O 1
ATOM 2320 N N . SER A 1 298 ? -20.587 6.712 25.008 1.00 91.06 298 SER A N 1
ATOM 2321 C CA . SER A 1 298 ? -20.772 6.982 23.583 1.00 91.06 298 SER A CA 1
ATOM 2322 C C . SER A 1 298 ? -20.299 8.378 23.165 1.00 91.06 298 SER A C 1
ATOM 2324 O O . SER A 1 298 ? -19.992 9.253 23.977 1.00 91.06 298 SER A O 1
ATOM 2326 N N . LEU A 1 299 ? -20.282 8.616 21.849 1.00 90.31 299 LEU A N 1
ATOM 2327 C CA . LEU A 1 299 ? -19.997 9.942 21.300 1.00 90.31 299 LEU A CA 1
ATOM 2328 C C . LEU A 1 299 ? -21.070 10.978 21.684 1.00 90.31 299 LEU A C 1
ATOM 2330 O O . LEU A 1 299 ? -20.753 12.162 21.776 1.00 90.31 299 LEU A O 1
ATOM 2334 N N . LEU A 1 300 ? -22.312 10.547 21.936 1.00 89.81 300 LEU A N 1
ATOM 2335 C CA . LEU A 1 300 ? -23.382 11.432 22.403 1.00 89.81 300 LEU A CA 1
ATOM 2336 C C . LEU A 1 300 ? -23.069 11.970 23.802 1.00 89.81 300 LEU A C 1
ATOM 2338 O O . LEU A 1 300 ? -23.189 13.171 24.023 1.00 89.81 300 LEU A O 1
ATOM 2342 N N . ASP A 1 301 ? -22.558 11.129 24.703 1.00 90.88 301 ASP A N 1
ATOM 2343 C CA . ASP A 1 301 ? -22.154 11.556 26.049 1.00 90.88 301 ASP A CA 1
ATOM 2344 C C . ASP A 1 301 ? -21.022 12.589 25.992 1.00 90.88 301 ASP A C 1
ATOM 2346 O O . ASP A 1 301 ? -21.006 13.569 26.743 1.00 90.88 301 ASP A O 1
ATOM 2350 N N . LEU A 1 302 ? -20.087 12.420 25.048 1.00 91.56 302 LEU A N 1
ATOM 2351 C CA . LEU A 1 302 ? -19.036 13.408 24.808 1.00 91.56 302 LEU A CA 1
ATOM 2352 C C . LEU A 1 302 ? -19.613 14.729 24.306 1.00 91.56 302 LEU A C 1
ATOM 2354 O O . LEU A 1 302 ? -19.244 15.788 24.820 1.00 91.56 302 LEU A O 1
ATOM 2358 N N . GLN A 1 303 ? -20.522 14.679 23.332 1.00 89.69 303 GLN A N 1
ATOM 2359 C CA . GLN A 1 303 ? -21.193 15.872 22.825 1.00 89.69 303 GLN A CA 1
ATOM 2360 C C . GLN A 1 303 ? -21.951 16.598 23.940 1.00 89.69 303 GLN A C 1
ATOM 2362 O O . GLN A 1 303 ? -21.815 17.813 24.070 1.00 89.69 303 GLN A O 1
ATOM 2367 N N . GLU A 1 304 ? -22.686 15.878 24.786 1.00 86.38 304 GLU A N 1
ATOM 2368 C CA . GLU A 1 304 ? -23.428 16.459 25.908 1.00 86.38 304 GLU A CA 1
ATOM 2369 C C . GLU A 1 304 ? -22.527 17.070 26.985 1.00 86.38 304 GLU A C 1
ATOM 2371 O O . GLU A 1 304 ? -22.886 18.086 27.595 1.00 86.38 304 GLU A O 1
ATOM 2376 N N . MET A 1 305 ? -21.363 16.467 27.234 1.00 86.38 305 MET A N 1
ATOM 2377 C CA . MET A 1 305 ? -20.410 16.958 28.227 1.00 86.38 305 MET A CA 1
ATOM 2378 C C . MET A 1 305 ? -19.660 18.207 27.749 1.00 86.38 305 MET A C 1
ATOM 2380 O O . MET A 1 305 ? -19.379 19.095 28.557 1.00 86.38 305 MET A O 1
ATOM 2384 N N . VAL A 1 306 ? -19.348 18.292 26.452 1.00 85.50 306 VAL A N 1
ATOM 2385 C CA . VAL A 1 306 ? -18.635 19.434 25.854 1.00 85.50 306 VAL A CA 1
ATOM 2386 C C . VAL A 1 306 ? -19.597 20.560 25.447 1.00 85.50 306 VAL A C 1
ATOM 2388 O O . VAL A 1 306 ? -19.182 21.715 25.329 1.00 85.50 306 VAL A O 1
ATOM 2391 N N . ALA A 1 307 ? -20.891 20.268 25.276 1.00 81.00 307 ALA A N 1
ATOM 2392 C CA . ALA A 1 307 ? -21.886 21.256 24.882 1.00 81.00 307 ALA A CA 1
ATOM 2393 C C . ALA A 1 307 ? -21.957 22.447 25.865 1.00 81.00 307 ALA A C 1
ATOM 2395 O O . ALA A 1 307 ? -22.038 22.264 27.087 1.00 81.00 307 ALA A O 1
ATOM 2396 N N . PRO A 1 308 ? -22.001 23.695 25.359 1.00 68.81 308 PRO A N 1
ATOM 2397 C CA . PRO A 1 308 ? -22.159 24.872 26.203 1.00 68.81 308 PRO A CA 1
ATOM 2398 C C . PRO A 1 308 ? -23.535 24.852 26.888 1.00 68.81 308 PRO A C 1
ATOM 2400 O O . PRO A 1 308 ? -24.574 24.985 26.240 1.00 68.81 308 PRO A O 1
ATOM 2403 N N . ARG A 1 309 ? -23.565 24.695 28.218 1.00 63.69 309 ARG A N 1
ATOM 2404 C CA . ARG A 1 309 ? -24.817 24.719 28.996 1.00 63.69 309 ARG A CA 1
ATOM 2405 C C . ARG A 1 309 ? -25.208 26.144 29.385 1.00 63.69 309 ARG A C 1
ATOM 2407 O O . ARG A 1 309 ? -24.370 26.949 29.781 1.00 63.69 309 ARG A O 1
ATOM 2414 N N . LYS A 1 310 ? -26.515 26.431 29.323 1.00 57.84 310 LYS A N 1
ATOM 2415 C CA . LYS A 1 310 ? -27.094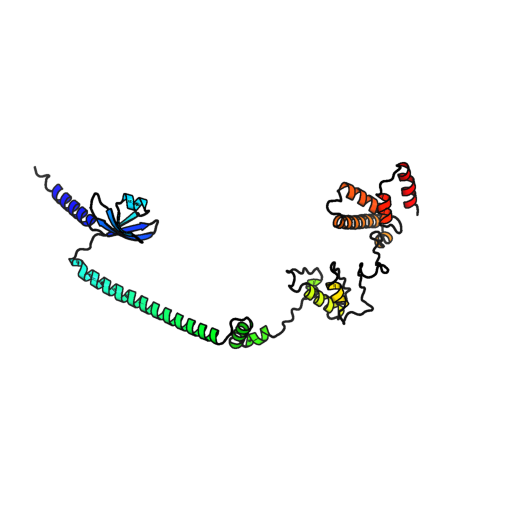 27.754 29.626 1.00 57.84 310 LYS A CA 1
ATOM 2416 C C . LYS A 1 310 ? -26.979 28.156 31.107 1.00 57.84 310 LYS A C 1
ATOM 2418 O O . LYS A 1 310 ? -26.940 29.350 31.376 1.00 57.84 310 LYS A O 1
ATOM 2423 N N . ASN A 1 311 ? -26.897 27.197 32.044 1.00 56.91 311 ASN A N 1
ATOM 2424 C CA . ASN A 1 311 ? -26.857 27.449 33.492 1.00 56.91 311 ASN A CA 1
ATOM 2425 C C . ASN A 1 311 ? -25.704 26.700 34.209 1.00 56.91 311 ASN A C 1
ATOM 2427 O O . ASN A 1 311 ? -25.595 25.479 34.081 1.00 56.91 311 ASN A O 1
ATOM 2431 N N . PRO A 1 312 ? -24.878 27.381 35.034 1.00 54.62 312 PRO A N 1
ATOM 2432 C CA . PRO A 1 312 ? -23.746 26.769 35.746 1.00 54.62 312 PRO A CA 1
ATOM 2433 C C . PRO A 1 312 ? -24.118 25.735 36.823 1.00 54.62 312 PRO A C 1
ATOM 2435 O O . PRO A 1 312 ? -23.312 24.859 37.125 1.00 54.62 312 PRO A O 1
ATOM 2438 N N . SER A 1 313 ? -25.316 25.813 37.414 1.00 56.47 313 SER A N 1
ATOM 2439 C CA . SER A 1 313 ? -25.782 24.893 38.470 1.00 56.47 313 SER A CA 1
ATOM 2440 C C . SER A 1 313 ? -26.057 23.472 37.970 1.00 56.47 313 SER A C 1
ATOM 2442 O O . SER A 1 313 ? -26.071 22.528 38.761 1.00 56.47 313 SER A O 1
ATOM 2444 N N . ASP A 1 3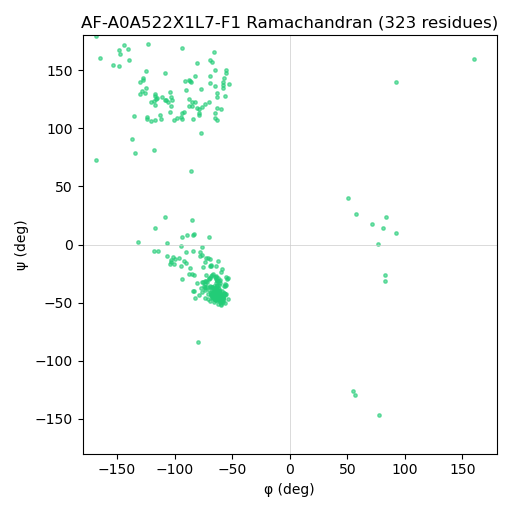14 ? -26.232 23.306 36.659 1.00 56.06 314 ASP A N 1
ATOM 2445 C CA . ASP A 1 314 ? -26.480 22.007 36.031 1.00 56.06 314 ASP A CA 1
ATOM 2446 C C . ASP A 1 314 ? -25.197 21.172 35.879 1.00 56.06 314 ASP A C 1
ATOM 2448 O O . ASP A 1 314 ? -25.283 19.977 35.596 1.00 56.06 314 ASP A O 1
ATOM 2452 N N . ARG A 1 315 ? -24.009 21.762 36.125 1.00 52.16 315 ARG A N 1
ATOM 2453 C CA . ARG A 1 315 ? -22.712 21.054 36.098 1.00 52.16 315 ARG A CA 1
ATOM 2454 C C . ARG A 1 315 ? -22.650 19.907 37.106 1.00 52.16 315 ARG A C 1
ATOM 2456 O O . ARG A 1 315 ? -22.192 18.826 36.766 1.00 52.16 315 ARG A O 1
ATOM 2463 N N . GLN A 1 316 ? -23.081 20.133 38.348 1.00 50.03 316 GLN A N 1
ATOM 2464 C CA . GLN A 1 316 ? -22.866 19.165 39.432 1.00 50.03 316 GLN A CA 1
ATOM 2465 C C . GLN A 1 316 ? -23.885 18.022 39.421 1.00 50.03 316 GLN A C 1
ATOM 2467 O O . GLN A 1 316 ? -23.536 16.903 39.769 1.00 50.03 316 GLN A O 1
ATOM 2472 N N . ARG A 1 317 ? -25.133 18.262 39.005 1.00 47.66 317 ARG A N 1
ATOM 2473 C CA . ARG A 1 317 ? -26.194 17.242 39.096 1.00 47.66 317 ARG A CA 1
ATOM 2474 C C . ARG A 1 317 ? -26.029 16.101 38.089 1.00 47.66 317 ARG A C 1
ATOM 2476 O O . ARG A 1 317 ? -26.288 14.960 38.446 1.00 47.66 317 ARG A O 1
ATOM 2483 N N . HIS A 1 318 ? -25.567 16.398 36.875 1.00 49.47 318 HIS A N 1
ATOM 2484 C CA . HIS A 1 318 ? -25.462 15.409 35.800 1.00 49.47 318 HIS A CA 1
ATOM 2485 C C . HIS A 1 318 ? -24.170 14.575 35.871 1.00 49.47 318 HIS A C 1
ATOM 2487 O O . HIS A 1 318 ? -24.230 13.358 35.749 1.00 49.47 318 HIS A O 1
ATOM 2493 N N . LEU A 1 319 ? -23.023 15.188 36.203 1.00 50.22 319 LEU A N 1
ATOM 2494 C CA . LEU A 1 319 ? -21.764 14.458 36.445 1.00 50.22 319 LEU A CA 1
ATOM 2495 C C . LEU A 1 319 ? -21.873 13.469 37.622 1.00 50.22 319 LEU A C 1
ATOM 2497 O O . LEU A 1 319 ? -21.249 12.413 37.604 1.00 50.22 319 LEU A O 1
ATOM 2501 N N . ILE A 1 320 ? -22.694 13.783 38.632 1.00 50.72 320 ILE A N 1
ATOM 2502 C CA . ILE A 1 320 ? -22.979 12.876 39.757 1.00 50.72 320 ILE A CA 1
ATOM 2503 C C . ILE A 1 320 ? -23.887 11.709 39.333 1.00 50.72 320 ILE A C 1
ATOM 2505 O O . ILE A 1 320 ? -23.836 10.657 39.962 1.00 50.72 320 ILE A O 1
ATOM 2509 N N . GLN A 1 321 ? -24.710 11.873 38.294 1.00 48.56 321 GLN A N 1
ATOM 2510 C CA . GLN A 1 321 ? -25.576 10.812 37.769 1.00 48.56 321 GLN A CA 1
ATOM 2511 C C . GLN A 1 321 ? -24.802 9.828 36.887 1.00 48.56 321 GLN A C 1
ATOM 2513 O O . GLN A 1 321 ? -24.923 8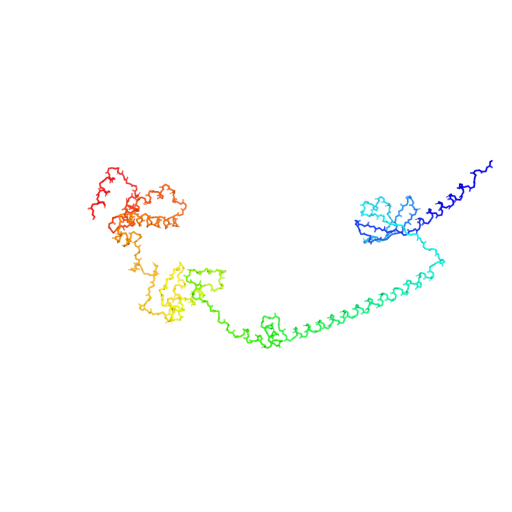.628 37.091 1.00 48.56 321 GLN A O 1
ATOM 2518 N N . VAL A 1 322 ? -23.935 10.328 36.002 1.00 51.09 322 VAL A N 1
ATOM 2519 C CA . VAL A 1 322 ? -23.088 9.504 35.118 1.00 51.09 322 VAL A CA 1
ATOM 2520 C C . VAL A 1 322 ? -22.085 8.638 35.903 1.00 51.09 322 VAL A C 1
ATOM 2522 O O . VAL A 1 322 ? -21.719 7.558 35.465 1.00 51.09 322 VAL A O 1
ATOM 2525 N N . GLY A 1 323 ? -21.661 9.073 37.095 1.00 44.09 323 GLY A N 1
ATOM 2526 C CA . GLY A 1 323 ? -20.789 8.289 37.981 1.00 44.09 323 GLY A CA 1
ATOM 2527 C C . GLY A 1 323 ? -21.507 7.364 38.976 1.00 44.09 323 GLY A C 1
ATOM 2528 O O . GLY A 1 323 ? -20.849 6.872 39.894 1.00 44.09 323 GLY A O 1
ATOM 2529 N N . ARG A 1 324 ? -22.836 7.196 38.888 1.00 41.03 324 ARG A N 1
ATOM 2530 C CA . ARG A 1 324 ? -23.647 6.433 39.863 1.00 41.03 324 ARG A CA 1
ATOM 2531 C C . ARG A 1 324 ? -24.367 5.200 39.301 1.00 41.03 324 ARG A C 1
ATOM 2533 O O . ARG A 1 324 ? -24.952 4.478 40.108 1.00 41.03 324 ARG A O 1
ATOM 2540 N N . GLU A 1 325 ? -24.315 4.954 37.995 1.00 35.34 325 GLU A N 1
ATOM 2541 C CA . GLU A 1 325 ? -24.861 3.754 37.327 1.00 35.34 325 GLU A CA 1
ATOM 2542 C C . GLU A 1 325 ? -23.733 2.879 36.763 1.00 35.34 325 GLU A C 1
ATOM 2544 O O . GLU A 1 325 ? -23.867 1.633 36.832 1.00 35.34 325 GLU A O 1
#

Solvent-accessible surface area (backbone atoms only — not comparable to full-atom values): 19722 Å² total; per-residue (Å²): 144,84,86,68,68,68,62,53,61,51,48,53,53,51,49,53,52,49,56,45,54,36,66,10,41,31,39,30,20,51,84,93,47,76,81,47,64,28,37,34,39,77,56,98,87,34,27,36,40,29,72,43,90,98,72,42,80,42,78,38,39,64,68,60,35,45,75,73,48,37,42,81,76,49,80,44,62,71,77,59,78,90,55,44,66,63,50,50,51,52,47,50,53,48,47,53,54,53,48,50,50,51,51,52,53,47,54,52,51,50,54,54,47,53,55,51,49,54,52,49,52,55,51,59,71,75,32,55,97,46,72,68,24,50,52,52,52,48,28,74,77,36,62,73,48,44,56,64,77,71,44,86,75,82,82,79,77,61,64,81,69,47,70,80,64,78,89,88,84,76,64,88,92,70,46,67,67,58,54,51,46,54,54,53,49,35,41,61,70,58,80,41,72,93,70,88,86,85,85,88,54,97,81,42,62,69,51,52,56,55,67,66,37,88,72,55,56,74,94,75,62,83,86,87,60,93,82,79,43,97,85,62,76,90,80,80,60,91,49,68,53,75,64,53,79,65,42,90,44,73,66,53,26,52,50,46,38,51,54,52,24,52,52,53,50,50,53,49,41,73,73,51,48,88,79,59,46,75,70,54,50,55,52,48,41,57,52,43,42,53,39,60,72,33,84,88,33,49,72,64,58,50,50,64,70,70,48,90,69,97,55,80,78,60,58,64,64,52,62,56,50,66,75,69,119

Nearest PDB structures (foldseek):
  7t54-assembly1_A  TM=1.955E-01  e=1.603E+00  Acetivibrio thermocellus

Radius of gyration: 48.21 Å; Cα contacts (8 Å, |Δi|>4): 222; chains: 1; bounding box: 125×79×92 Å

Mean predicted aligned error: 19.62 Å

pLDDT: mean 78.77, std 14.12, range [35.34, 95.94]

Foldseek 3Di:
DPPDPVVVVVVVVVVVVVVQQQFWKWQKDAPPDRDFIFTWHPPPNIFTFGQDPPPGTDTDHPVRCVVVRIDTDDTGGDDDPVCVVVVVVVVVVVCCVVVVVVVVVVVVVVVVVVVVVVVVVVLPVQFPPDPVSVVVSCCVVPVVVVCVVPPPDPPDDDVVVPVVHDDDDDDPPPCSLVVVLVVLVCQLQVVDPPDDDDDDDPVCPSVVVSVPDPSHDPVRDDDDDCPDDPVDDPDDFLLDDVQLVVQPDPVSNLVVLQVSLVVVLVVVCVVCPPVQDPVNSVVSSVQSSLQSVAPPRGVVSSCVLPDDDPDPVVNPPVSVVRVPD

Secondary structure (DSSP, 8-state):
----SHHHHHHHHHHHHHHHHHT-EEEEEETTEEEEEEEEE-STT-EEEEEETTTEEEEEEHHHHHHTTEEEEEEEPPPPTTTHHHHHHHHHHHHHHHHHHHHHHHHHHHHHHHHHHHHHHHHHHHS-SSHHHHHHHHHHH-HHHHHHHHS-------HHHHSS-------TTSSHHHHHHHHHHHHHTTSS---------SSSHHHHHHHT-TTS-GGG-----TTT-TT------TT--HHHHT-SSHHHHHHHHHHHHHHHHHHHHHHHGGGS-HHHHHHHHHHHHHHTTSTT--HHHHHHHHS--S-TTHHHHHHHHHT--

Sequence (325 aa):
MQVASAGAAAADAEEAAAEARAHAARFLRRSRHPIHVGVWLDVDGGGVLHCAEGAGVVFQRSDALALNGWAIEGFYPPVPLDVLGEIDRLRALWIERRFGAAMAEHGIAVRRFEQREAKRLDIMSRYDKSEAGYVAFLIDRYPALARFLHSPVPVQVEEDCRRRHTYITGKSGCGKSELIKQFAHAYITGTAPQASIVVIDPHGELAEEIASLRDVPEDRLVYFEPAVDLSLFPVVNPFHSPHIERARSDEERKYLITHHAETIVEGMRAMLGADLTDNMETVLLHCICTILQVRDGSLLDLQEMVAPRKNPSDRQRHLIQVGRE